Protein AF-A0A3M1RAG9-F1 (afdb_monomer)

Secondary structure (DSSP, 8-state):
--HHHHHHT--HHHHHHHHHHHHHHS--B-TTSHHHHHHHHHHHHHHHHTT-EEEEEEEEEEEEEE-EEEEEEEESS-EEEEEEEPBTPPPPPTT-EEEEEEE-TT--GGGGTT---TTSEEEEE--SSS-HHHHHHHHHHTT-SEEEEEPPSSTT--PPPP-B--SSSSSPPTTHHHHSS--S-EEEE-HHHHHHHHHHHHHS--EEEEE--EEEEEEEEEEEEEE---SS-S----------B----

Radius of gyration: 21.82 Å; Cα contacts (8 Å, |Δi|>4): 525; chains: 1; bounding box: 50×38×69 Å

Structure (mmCIF, N/CA/C/O backbone):
data_AF-A0A3M1RAG9-F1
#
_entry.id   AF-A0A3M1RAG9-F1
#
loop_
_atom_site.group_PDB
_atom_site.id
_atom_site.type_symbol
_atom_site.label_atom_id
_atom_site.label_alt_id
_atom_site.label_comp_id
_atom_site.label_asym_id
_atom_site.label_entity_id
_atom_site.label_seq_id
_atom_site.pdbx_PDB_ins_code
_atom_site.Cartn_x
_atom_site.Cartn_y
_atom_site.Cartn_z
_atom_site.occupancy
_atom_site.B_iso_or_equiv
_atom_site.auth_seq_id
_atom_site.auth_comp_id
_atom_site.auth_asym_id
_atom_site.auth_atom_id
_atom_site.pdbx_PDB_model_num
ATOM 1 N N . MET A 1 1 ? 14.336 -9.919 -38.316 1.00 71.94 1 MET A N 1
ATOM 2 C CA . MET A 1 1 ? 14.809 -10.877 -37.288 1.00 71.94 1 MET A CA 1
ATOM 3 C C . MET A 1 1 ? 13.689 -11.894 -37.095 1.00 71.94 1 MET A C 1
ATOM 5 O O . MET A 1 1 ? 12.549 -11.454 -37.110 1.00 71.94 1 MET A O 1
ATOM 9 N N . SER A 1 2 ? 13.953 -13.204 -37.032 1.00 91.19 2 SER A N 1
ATOM 10 C CA . SER A 1 2 ? 12.886 -14.193 -36.781 1.00 91.19 2 SER A CA 1
ATOM 11 C C . SER A 1 2 ? 12.538 -14.247 -35.292 1.00 91.19 2 SER A C 1
ATOM 13 O O . SER A 1 2 ? 13.389 -13.939 -34.457 1.00 91.19 2 SER A O 1
ATOM 15 N N . GLU A 1 3 ? 11.316 -14.666 -34.964 1.00 93.06 3 GLU A N 1
ATOM 16 C CA . GLU A 1 3 ? 10.869 -14.888 -33.581 1.00 93.06 3 GLU A CA 1
ATOM 17 C C . GLU A 1 3 ? 11.809 -15.839 -32.824 1.00 93.06 3 GLU A C 1
ATOM 19 O O . GLU A 1 3 ? 12.271 -15.516 -31.733 1.00 93.06 3 GLU A O 1
ATOM 24 N N . GLU A 1 4 ? 12.206 -16.948 -33.454 1.00 94.88 4 GLU A N 1
ATOM 25 C CA . GLU A 1 4 ? 13.161 -17.914 -32.892 1.00 94.88 4 GLU A CA 1
ATOM 26 C C . GLU A 1 4 ? 14.484 -17.263 -32.470 1.00 94.88 4 GLU A C 1
ATOM 28 O O . GLU A 1 4 ? 15.039 -17.593 -31.424 1.00 94.88 4 GLU A O 1
ATOM 33 N N . ARG A 1 5 ? 14.984 -16.297 -33.254 1.00 93.88 5 ARG A N 1
ATOM 34 C CA . ARG A 1 5 ? 16.218 -15.573 -32.918 1.00 93.88 5 ARG A CA 1
ATOM 35 C C . ARG A 1 5 ? 16.035 -14.626 -31.736 1.00 93.88 5 ARG A C 1
ATOM 37 O O . ARG A 1 5 ? 16.991 -14.436 -30.993 1.00 93.88 5 ARG A O 1
ATOM 44 N N . ILE A 1 6 ? 14.852 -14.034 -31.571 1.00 91.38 6 ILE A N 1
ATOM 45 C CA . ILE A 1 6 ? 14.534 -13.178 -30.419 1.00 91.38 6 ILE A CA 1
ATOM 46 C C . ILE A 1 6 ? 14.465 -14.035 -29.154 1.00 91.38 6 ILE A C 1
ATOM 48 O O . ILE A 1 6 ? 15.107 -13.709 -28.159 1.00 91.38 6 ILE A O 1
ATOM 52 N N . LEU A 1 7 ? 13.751 -15.162 -29.212 1.00 94.06 7 LEU A N 1
ATOM 53 C CA . LEU A 1 7 ? 13.629 -16.086 -28.083 1.00 94.06 7 LEU A CA 1
ATOM 54 C C . LEU A 1 7 ? 14.988 -16.670 -27.677 1.00 94.06 7 LEU A C 1
ATOM 56 O O . LEU A 1 7 ? 15.295 -16.727 -26.490 1.00 94.06 7 LEU A O 1
ATOM 60 N N . ALA A 1 8 ? 15.834 -17.025 -28.647 1.00 94.44 8 ALA A N 1
ATOM 61 C CA . ALA A 1 8 ? 17.186 -17.520 -28.387 1.00 94.44 8 ALA A CA 1
ATOM 62 C C . ALA A 1 8 ? 18.134 -16.462 -27.787 1.00 94.44 8 ALA A C 1
ATOM 64 O O . ALA A 1 8 ? 19.158 -16.826 -27.214 1.00 94.44 8 ALA A O 1
ATOM 65 N N . ALA A 1 9 ? 17.820 -15.168 -27.914 1.00 93.69 9 ALA A N 1
ATOM 66 C CA . ALA A 1 9 ? 18.617 -14.078 -27.350 1.00 93.69 9 ALA A CA 1
ATOM 67 C C . ALA A 1 9 ? 18.252 -13.742 -25.889 1.00 93.69 9 ALA A C 1
ATOM 69 O O . ALA A 1 9 ? 18.945 -12.944 -25.255 1.00 93.69 9 ALA A O 1
ATOM 70 N N . LEU A 1 10 ? 17.181 -14.328 -25.340 1.00 94.25 10 LEU A N 1
ATOM 71 C CA . LEU A 1 10 ? 16.810 -14.140 -23.939 1.00 94.25 10 LEU A CA 1
ATOM 72 C C . LEU A 1 10 ? 17.852 -14.786 -23.017 1.00 94.25 10 LEU A C 1
ATOM 74 O O . LEU A 1 10 ? 18.193 -15.957 -23.161 1.00 94.25 10 LEU A O 1
ATOM 78 N N . SER A 1 11 ? 18.326 -14.024 -22.030 1.00 96.00 11 SER A N 1
ATOM 79 C CA . SER A 1 11 ? 19.322 -14.482 -21.058 1.00 96.00 11 SER A CA 1
ATOM 80 C C . SER A 1 11 ? 18.749 -14.457 -19.645 1.00 96.00 11 SER A C 1
ATOM 82 O O . SER A 1 11 ? 18.446 -13.393 -19.100 1.00 96.00 11 SER A O 1
ATOM 84 N N . VAL A 1 12 ? 18.634 -15.640 -19.036 1.00 96.44 12 VAL A N 1
ATOM 85 C CA . VAL A 1 12 ? 18.224 -15.796 -17.630 1.00 96.44 12 VAL A CA 1
ATOM 86 C C . VAL A 1 12 ? 19.236 -15.138 -16.689 1.00 96.44 12 VAL A C 1
ATOM 88 O O . VAL A 1 12 ? 18.838 -14.546 -15.687 1.00 96.44 12 VAL A O 1
ATOM 91 N N . ASP A 1 13 ? 20.523 -15.170 -17.038 1.00 97.56 13 ASP A N 1
ATOM 92 C CA . ASP A 1 13 ? 21.584 -14.537 -16.251 1.00 97.56 13 ASP A CA 1
ATOM 93 C C . ASP A 1 13 ? 21.435 -13.011 -16.237 1.00 97.56 13 ASP A C 1
ATOM 95 O O . ASP A 1 13 ? 21.558 -12.392 -15.181 1.00 97.56 13 ASP A O 1
ATOM 99 N N . ASN A 1 14 ? 21.064 -12.400 -17.370 1.00 95.94 14 ASN A N 1
ATOM 100 C CA . ASN A 1 14 ? 20.782 -10.962 -17.422 1.00 95.94 14 ASN A CA 1
ATOM 101 C C . ASN A 1 14 ? 19.551 -10.604 -16.582 1.00 95.94 14 ASN A C 1
ATOM 103 O O . ASN A 1 14 ? 19.578 -9.624 -15.838 1.00 95.94 14 ASN A O 1
ATOM 107 N N . VAL A 1 15 ? 18.480 -11.405 -16.663 1.00 96.19 15 VAL A N 1
ATOM 108 C CA . VAL A 1 15 ? 17.281 -11.207 -15.831 1.00 96.19 15 VAL A CA 1
ATOM 109 C C . VAL A 1 15 ? 17.648 -11.269 -14.349 1.00 96.19 15 VAL A C 1
ATOM 111 O O . VAL A 1 15 ? 17.269 -10.374 -13.594 1.00 96.19 15 VAL A O 1
ATOM 114 N N . ARG A 1 16 ? 18.428 -12.276 -13.934 1.00 97.44 16 ARG A N 1
ATOM 115 C CA . ARG A 1 16 ? 18.903 -12.399 -12.552 1.00 97.44 16 ARG A CA 1
ATOM 116 C C . ARG A 1 16 ? 19.732 -11.187 -12.132 1.00 97.44 16 ARG A C 1
ATOM 118 O O . ARG A 1 16 ? 19.427 -10.603 -11.099 1.00 97.44 16 ARG A O 1
ATOM 125 N N . ALA A 1 17 ? 20.708 -10.776 -12.939 1.00 97.19 17 ALA A N 1
ATOM 126 C CA . ALA A 1 17 ? 21.570 -9.638 -12.626 1.00 97.19 17 ALA A CA 1
ATOM 127 C C . ALA A 1 17 ? 20.774 -8.331 -12.453 1.00 97.19 17 ALA A C 1
ATOM 129 O O . ALA A 1 17 ? 21.057 -7.545 -11.548 1.00 97.19 17 ALA A O 1
ATOM 130 N N . HIS A 1 18 ? 19.743 -8.103 -13.276 1.00 96.38 18 HIS A N 1
ATOM 131 C CA . HIS A 1 18 ? 18.838 -6.966 -13.098 1.00 96.38 18 HIS A CA 1
ATOM 132 C C . HIS A 1 18 ? 18.048 -7.061 -11.791 1.00 96.38 18 HIS A C 1
ATOM 134 O O . HIS A 1 18 ? 17.984 -6.081 -11.054 1.00 96.38 18 HIS A O 1
ATOM 140 N N . VAL A 1 19 ? 17.470 -8.224 -11.480 1.00 95.25 19 VAL A N 1
ATOM 141 C CA . VAL A 1 19 ? 16.713 -8.428 -10.235 1.00 95.25 19 VAL A CA 1
ATOM 142 C C . VAL A 1 19 ? 17.605 -8.222 -9.007 1.00 95.25 19 VAL A C 1
ATOM 144 O O . VAL A 1 19 ? 17.216 -7.498 -8.092 1.00 95.25 19 VAL A O 1
ATOM 147 N N . GLU A 1 20 ? 18.805 -8.799 -8.992 1.00 95.75 20 GLU A N 1
ATOM 148 C CA . GLU A 1 20 ? 19.776 -8.639 -7.903 1.00 95.75 20 GLU A CA 1
ATOM 149 C C . GLU A 1 20 ? 20.179 -7.173 -7.733 1.00 95.75 20 GLU 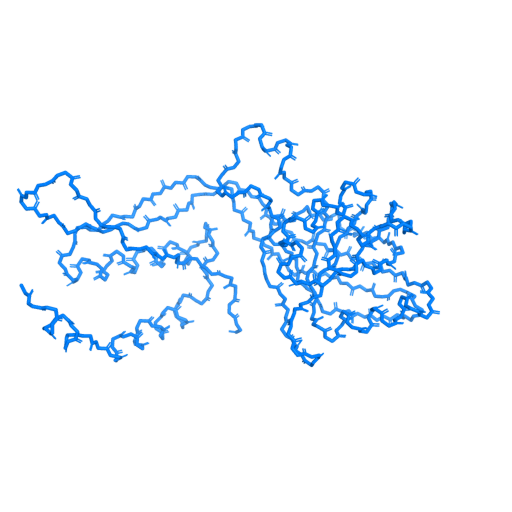A C 1
ATOM 151 O O . GLU A 1 20 ? 20.054 -6.638 -6.636 1.00 95.75 20 GLU A O 1
ATOM 156 N N . HIS A 1 21 ? 20.545 -6.482 -8.818 1.00 95.75 21 HIS A N 1
ATOM 157 C CA . HIS A 1 21 ? 20.872 -5.057 -8.755 1.00 95.75 21 HIS A CA 1
ATOM 158 C C . HIS A 1 21 ? 19.707 -4.222 -8.206 1.00 95.75 21 HIS A C 1
ATOM 160 O O . HIS A 1 21 ? 19.884 -3.438 -7.278 1.00 95.75 21 HIS A O 1
ATOM 166 N N . ILE A 1 22 ? 18.498 -4.401 -8.750 1.00 94.56 22 ILE A N 1
ATOM 167 C CA . ILE A 1 22 ? 17.317 -3.633 -8.337 1.00 94.56 22 ILE A CA 1
ATOM 168 C C . ILE A 1 22 ? 16.995 -3.886 -6.860 1.00 94.56 22 ILE A C 1
ATOM 170 O O . ILE A 1 22 ? 16.660 -2.949 -6.141 1.00 94.56 22 ILE A O 1
ATOM 174 N N . THR A 1 23 ? 17.089 -5.129 -6.392 1.00 92.06 23 THR A N 1
ATOM 175 C CA . THR A 1 23 ? 16.730 -5.485 -5.010 1.00 92.06 23 THR A CA 1
ATOM 176 C C . THR A 1 23 ? 17.802 -5.132 -3.984 1.00 92.06 23 THR A C 1
ATOM 178 O O . THR A 1 23 ? 17.441 -4.781 -2.867 1.00 92.06 23 THR A O 1
ATOM 181 N N . GLN A 1 24 ? 19.087 -5.173 -4.339 1.00 92.75 24 GLN A N 1
ATOM 182 C CA . GLN A 1 24 ? 20.187 -4.873 -3.414 1.00 92.75 24 GLN A CA 1
ATOM 183 C C . GLN A 1 24 ? 20.512 -3.377 -3.378 1.00 92.75 24 GLN A C 1
ATOM 185 O O . GLN A 1 24 ? 20.652 -2.795 -2.305 1.00 92.75 24 GLN A O 1
ATOM 190 N N . GLU A 1 25 ? 20.568 -2.728 -4.542 1.00 94.44 25 GLU A N 1
ATOM 191 C CA . GLU A 1 25 ? 20.998 -1.330 -4.654 1.00 94.44 25 GLU A CA 1
ATOM 192 C C . GLU A 1 25 ? 19.825 -0.342 -4.571 1.00 94.44 25 GLU A C 1
ATOM 194 O O . GLU A 1 25 ? 20.014 0.830 -4.220 1.00 94.44 25 GLU A O 1
ATOM 199 N N . ILE A 1 26 ? 18.605 -0.796 -4.903 1.00 94.38 26 ILE A N 1
ATOM 200 C CA . ILE A 1 26 ? 17.389 0.032 -4.988 1.00 94.38 26 ILE A CA 1
ATOM 201 C C . ILE A 1 26 ? 16.168 -0.652 -4.306 1.00 94.38 26 ILE A C 1
ATOM 203 O O . ILE A 1 26 ? 15.101 -0.800 -4.917 1.00 94.38 26 ILE A O 1
ATOM 207 N N . PRO A 1 27 ? 16.283 -1.068 -3.026 1.00 86.50 27 PRO A N 1
ATOM 208 C CA . PRO A 1 27 ? 15.368 -2.019 -2.369 1.00 86.50 27 PRO A CA 1
ATOM 209 C C . PRO A 1 27 ? 13.930 -1.513 -2.159 1.00 86.50 27 PRO A C 1
ATOM 211 O O . PRO A 1 27 ? 12.982 -2.296 -2.169 1.00 86.50 27 PRO A O 1
ATOM 214 N N . SER A 1 28 ? 13.748 -0.202 -1.988 1.00 90.56 28 SER A N 1
ATOM 215 C CA . SER A 1 28 ? 12.437 0.457 -1.937 1.00 90.56 28 SER A CA 1
ATOM 216 C C . SER A 1 28 ? 12.394 1.538 -2.994 1.00 90.56 28 SER A C 1
ATOM 218 O O . SER A 1 28 ? 13.341 2.315 -3.103 1.00 90.56 28 SER A O 1
ATOM 220 N N . ARG A 1 29 ? 11.305 1.591 -3.760 1.00 95.00 29 ARG A N 1
ATOM 221 C CA . ARG A 1 29 ? 11.126 2.503 -4.894 1.00 95.00 29 ARG A CA 1
ATOM 222 C C . ARG A 1 29 ? 9.784 3.206 -4.780 1.00 95.00 29 ARG A C 1
ATOM 224 O O . ARG A 1 29 ? 9.017 3.238 -5.737 1.00 95.00 29 ARG A O 1
ATOM 231 N N . LEU A 1 30 ? 9.475 3.740 -3.595 1.00 95.44 30 LEU A N 1
ATOM 232 C CA . LEU A 1 30 ? 8.264 4.537 -3.403 1.00 95.44 30 LEU A CA 1
ATOM 233 C C . LEU A 1 30 ? 8.261 5.702 -4.393 1.00 95.44 30 LEU A C 1
ATOM 235 O O . LEU A 1 30 ? 9.255 6.423 -4.503 1.00 95.44 30 LEU A O 1
ATOM 239 N N . ALA A 1 31 ? 7.156 5.887 -5.111 1.00 95.62 31 ALA A N 1
ATOM 240 C CA . ALA A 1 31 ? 7.032 6.965 -6.081 1.00 95.62 31 ALA A CA 1
ATOM 241 C C . ALA A 1 31 ? 7.331 8.327 -5.424 1.00 95.62 31 ALA A C 1
ATOM 243 O O . ALA A 1 31 ? 6.801 8.648 -4.360 1.00 95.62 31 ALA A O 1
ATOM 244 N N . GLY A 1 32 ? 8.203 9.115 -6.056 1.00 95.81 32 GLY A N 1
ATOM 245 C CA . GLY A 1 32 ? 8.653 10.412 -5.541 1.00 95.81 32 GLY A CA 1
ATOM 246 C C . GLY A 1 32 ? 9.797 10.347 -4.523 1.00 95.81 32 GLY A C 1
ATOM 247 O O . GLY A 1 32 ? 10.126 11.370 -3.930 1.00 95.81 32 GLY A O 1
ATOM 248 N N . SER A 1 33 ? 10.386 9.168 -4.296 1.00 96.31 33 SER A N 1
ATOM 249 C CA . SER A 1 33 ? 11.632 9.004 -3.533 1.00 96.31 33 SER A CA 1
ATOM 250 C C . SER A 1 33 ? 12.873 9.081 -4.427 1.00 96.31 33 SER A C 1
ATOM 252 O O . SER A 1 33 ? 12.809 8.798 -5.625 1.00 96.31 33 SER A O 1
ATOM 254 N N . ASP A 1 34 ? 14.032 9.343 -3.821 1.00 95.81 34 ASP A N 1
ATOM 255 C CA . ASP A 1 34 ? 15.325 9.326 -4.518 1.00 95.81 34 ASP A CA 1
ATOM 256 C C . ASP A 1 34 ? 15.615 7.967 -5.170 1.00 95.81 34 ASP A C 1
ATOM 258 O O . ASP A 1 34 ? 16.161 7.892 -6.270 1.00 95.81 34 ASP A O 1
ATOM 262 N N . ASN A 1 35 ? 15.194 6.867 -4.541 1.00 96.00 35 ASN A N 1
ATOM 263 C CA . ASN A 1 35 ? 15.349 5.535 -5.119 1.00 96.00 35 ASN A CA 1
ATOM 264 C C . ASN A 1 35 ? 14.446 5.296 -6.334 1.00 96.00 35 ASN A C 1
ATOM 266 O O . ASN A 1 35 ? 14.864 4.604 -7.261 1.00 96.00 35 ASN A O 1
ATOM 270 N N . ALA A 1 36 ? 13.238 5.867 -6.371 1.00 96.75 36 ALA A N 1
ATOM 271 C CA . ALA A 1 36 ? 12.418 5.820 -7.581 1.00 96.75 36 ALA A CA 1
ATOM 272 C C . ALA A 1 36 ? 13.104 6.570 -8.736 1.00 96.75 36 ALA A C 1
ATOM 274 O O . ALA A 1 36 ? 13.152 6.054 -9.853 1.00 96.75 36 ALA A O 1
ATOM 275 N N . ALA A 1 37 ? 13.737 7.716 -8.459 1.00 97.31 37 ALA A N 1
ATOM 276 C CA . ALA A 1 37 ? 14.540 8.429 -9.453 1.00 97.31 37 ALA A CA 1
ATOM 277 C C . ALA A 1 37 ? 15.751 7.599 -9.924 1.00 97.31 37 ALA A C 1
ATOM 279 O O . ALA A 1 37 ? 16.003 7.503 -11.127 1.00 97.31 37 ALA A O 1
ATOM 280 N N . ARG A 1 38 ? 16.467 6.940 -8.999 1.00 97.50 38 ARG A N 1
ATOM 281 C CA . ARG A 1 38 ? 17.574 6.018 -9.323 1.00 97.50 38 ARG A CA 1
ATOM 282 C C . ARG A 1 38 ? 17.112 4.862 -10.212 1.00 97.50 38 ARG A C 1
ATOM 284 O O . ARG A 1 38 ? 17.792 4.547 -11.184 1.00 97.50 38 ARG A O 1
ATOM 291 N N . MET A 1 39 ? 15.947 4.271 -9.935 1.00 97.81 39 MET A N 1
ATOM 292 C CA . MET A 1 39 ? 15.382 3.191 -10.755 1.00 97.81 39 MET A CA 1
ATOM 293 C C . MET A 1 39 ? 15.038 3.651 -12.176 1.00 97.81 39 MET A C 1
ATOM 295 O O . MET A 1 39 ? 15.317 2.944 -13.152 1.00 97.81 39 MET A O 1
ATOM 299 N N . ALA A 1 40 ? 14.450 4.841 -12.303 1.00 98.12 40 ALA A N 1
ATOM 300 C CA . ALA A 1 40 ? 14.114 5.409 -13.601 1.00 98.12 40 ALA A CA 1
ATOM 301 C C . ALA A 1 40 ? 15.373 5.645 -14.452 1.00 98.12 40 ALA A C 1
ATOM 303 O O . ALA A 1 40 ? 15.393 5.302 -15.640 1.00 98.12 40 ALA A O 1
ATOM 304 N N . GLN A 1 41 ? 16.445 6.155 -13.832 1.00 98.12 41 GLN A N 1
ATOM 305 C CA . GLN A 1 41 ? 17.739 6.343 -14.492 1.00 98.12 41 GLN A CA 1
ATOM 306 C C . GLN A 1 41 ? 18.404 5.020 -14.865 1.00 98.12 41 GLN A C 1
ATOM 308 O O . GLN A 1 41 ? 18.844 4.875 -16.003 1.00 98.12 41 GLN A O 1
ATOM 313 N N . TYR A 1 42 ? 18.404 4.038 -13.961 1.00 98.06 42 TYR A N 1
ATOM 314 C CA . TYR A 1 42 ? 18.909 2.696 -14.250 1.00 98.06 42 TYR A CA 1
ATOM 315 C C . TYR A 1 42 ? 18.220 2.092 -15.479 1.00 98.06 42 TYR A C 1
ATOM 317 O O . TYR A 1 42 ? 18.876 1.616 -16.403 1.00 98.06 42 TYR A O 1
ATOM 325 N N . SER A 1 43 ? 16.891 2.184 -15.540 1.00 97.75 43 SER A N 1
ATOM 326 C CA . SER A 1 43 ? 16.115 1.680 -16.678 1.00 97.75 43 SER A CA 1
ATOM 327 C C . SER A 1 43 ? 16.465 2.406 -17.976 1.00 97.75 43 SER A C 1
ATOM 329 O O . SER A 1 43 ? 16.670 1.766 -19.004 1.00 97.75 43 SER A O 1
ATOM 331 N N . ALA A 1 44 ? 16.587 3.737 -17.935 1.00 98.38 44 ALA A N 1
ATOM 332 C CA . ALA A 1 44 ? 16.963 4.529 -19.102 1.00 98.38 44 ALA A CA 1
ATOM 333 C C . ALA A 1 44 ? 18.372 4.179 -19.602 1.00 98.38 44 ALA A C 1
ATOM 335 O O . ALA A 1 44 ? 18.597 4.086 -20.806 1.00 98.38 44 ALA A O 1
ATOM 336 N N . GLU A 1 45 ? 19.318 3.945 -18.691 1.00 98.31 45 GLU A N 1
ATOM 337 C CA . GLU A 1 45 ? 20.665 3.491 -19.029 1.00 98.31 45 GLU A CA 1
ATOM 338 C C . GLU A 1 45 ? 20.640 2.121 -19.723 1.00 98.31 45 GLU A C 1
ATOM 340 O O . GLU A 1 45 ? 21.274 1.955 -20.766 1.00 98.31 45 GLU A O 1
ATOM 345 N N . LYS A 1 46 ? 19.864 1.159 -19.203 1.00 97.50 46 LYS A N 1
ATOM 346 C CA . LYS A 1 46 ? 19.728 -0.174 -19.815 1.00 97.50 46 LYS A CA 1
ATOM 347 C C . LYS A 1 46 ? 19.060 -0.136 -21.182 1.00 97.50 46 LYS A C 1
ATOM 349 O O . LYS A 1 46 ? 19.524 -0.820 -22.091 1.00 97.50 46 LYS A O 1
ATOM 354 N N . PHE A 1 47 ? 18.055 0.714 -21.373 1.00 97.50 47 PHE A N 1
ATOM 355 C CA . PHE A 1 47 ? 17.465 0.923 -22.693 1.00 97.50 47 PHE A CA 1
ATOM 356 C C . PHE A 1 47 ? 18.461 1.523 -23.695 1.00 97.50 47 PHE A C 1
ATOM 358 O O . PHE A 1 47 ? 18.566 1.023 -24.813 1.00 97.50 47 PHE A O 1
ATOM 365 N N . ARG A 1 48 ? 19.261 2.520 -23.293 1.00 97.94 48 ARG A N 1
ATOM 366 C CA . ARG A 1 48 ? 20.305 3.094 -24.164 1.00 97.94 48 ARG A CA 1
ATOM 367 C C . ARG A 1 48 ? 21.398 2.083 -24.506 1.00 97.94 48 ARG A C 1
ATOM 369 O O . ARG A 1 48 ? 21.830 2.026 -25.651 1.00 97.94 48 ARG A O 1
ATOM 376 N N . GLN A 1 49 ? 21.815 1.252 -23.547 1.00 96.62 49 GLN A N 1
ATOM 377 C CA . GLN A 1 49 ? 22.768 0.155 -23.786 1.00 96.62 49 GLN A CA 1
ATOM 378 C C . GLN A 1 49 ? 22.232 -0.872 -24.794 1.00 96.62 49 GLN A C 1
ATOM 380 O O . GLN A 1 49 ? 23.011 -1.459 -25.539 1.00 96.62 49 GLN A O 1
ATOM 385 N N . ALA A 1 50 ? 20.911 -1.054 -24.850 1.00 94.38 50 ALA A N 1
ATOM 386 C CA . ALA A 1 50 ? 20.238 -1.892 -25.839 1.00 94.38 50 ALA A CA 1
ATOM 387 C C . ALA A 1 50 ? 19.999 -1.192 -27.196 1.00 94.38 50 ALA A C 1
ATOM 389 O O . ALA A 1 50 ? 19.430 -1.804 -28.097 1.00 94.38 50 ALA A O 1
ATOM 390 N N . GLY A 1 51 ? 20.429 0.065 -27.361 1.00 95.56 51 GLY A N 1
ATOM 391 C CA . GLY A 1 51 ? 20.296 0.826 -28.606 1.00 95.56 51 GLY A CA 1
ATOM 392 C C . GLY A 1 51 ? 18.955 1.543 -28.793 1.00 95.56 51 GLY A C 1
ATOM 393 O O . GLY A 1 51 ? 18.639 1.918 -29.918 1.00 95.56 51 GLY A O 1
ATOM 394 N N . LEU A 1 52 ? 18.169 1.726 -27.727 1.00 96.62 52 LEU A N 1
ATOM 395 C CA . LEU A 1 52 ? 16.896 2.454 -27.769 1.00 96.62 52 LEU A CA 1
ATOM 396 C C . LEU A 1 52 ? 17.061 3.931 -27.393 1.00 96.62 52 LEU A C 1
ATOM 398 O O . LEU A 1 52 ? 17.911 4.292 -26.571 1.00 96.62 52 LEU A O 1
ATOM 402 N N . GLU A 1 53 ? 16.178 4.777 -27.920 1.00 95.88 53 GLU A N 1
ATOM 403 C CA . GLU A 1 53 ? 16.072 6.177 -27.507 1.00 95.88 53 GLU A CA 1
ATOM 404 C C . GLU A 1 53 ? 15.267 6.273 -26.209 1.00 95.88 53 GLU A C 1
ATOM 406 O O . GLU A 1 53 ? 14.048 6.123 -26.213 1.00 95.88 53 GLU A O 1
ATOM 411 N N . ALA A 1 54 ? 15.948 6.484 -25.076 1.00 98.00 54 ALA A N 1
ATOM 412 C CA . ALA A 1 54 ? 15.320 6.479 -23.754 1.00 98.00 54 ALA A CA 1
ATOM 413 C C . ALA A 1 54 ? 15.272 7.859 -23.087 1.00 98.00 54 ALA A C 1
ATOM 415 O O . ALA A 1 54 ? 16.295 8.549 -22.966 1.00 98.00 54 ALA A O 1
ATOM 416 N N . THR A 1 55 ? 14.104 8.189 -22.533 1.00 98.12 55 THR A N 1
ATOM 417 C CA . THR A 1 55 ? 13.804 9.459 -21.862 1.00 98.12 55 THR A CA 1
ATOM 418 C C . THR A 1 55 ? 13.246 9.207 -20.465 1.00 98.12 55 THR A C 1
ATOM 420 O O . THR A 1 55 ? 1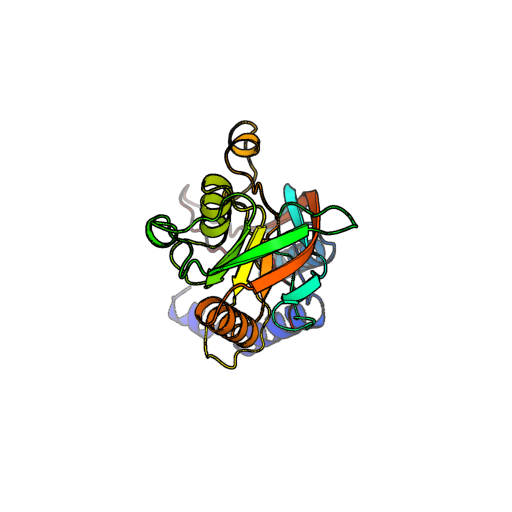2.406 8.332 -20.265 1.00 98.12 55 THR A O 1
ATOM 423 N N . VAL A 1 56 ? 13.709 9.989 -19.485 1.00 98.44 56 VAL A N 1
ATOM 424 C CA . VAL A 1 56 ? 13.124 10.028 -18.138 1.00 98.44 56 VAL A CA 1
ATOM 425 C C . VAL A 1 56 ? 12.280 11.289 -18.028 1.00 98.44 56 VAL A C 1
ATOM 427 O O . VAL A 1 56 ? 12.807 12.399 -17.969 1.00 98.44 56 VAL A O 1
ATOM 430 N N . HIS A 1 57 ? 10.967 11.113 -17.992 1.00 98.12 57 HIS A N 1
ATOM 431 C CA . HIS A 1 57 ? 10.000 12.187 -17.800 1.00 98.12 57 HIS A CA 1
ATOM 432 C C . HIS A 1 57 ? 9.851 12.484 -16.317 1.00 98.12 57 HIS A C 1
ATOM 434 O O . HIS A 1 57 ? 9.799 11.561 -15.507 1.00 98.12 57 HIS A O 1
ATOM 440 N N . THR A 1 58 ? 9.743 13.763 -15.963 1.00 98.06 58 THR A N 1
ATOM 441 C CA . THR A 1 58 ? 9.413 14.185 -14.597 1.00 98.06 58 THR A CA 1
ATOM 442 C C . THR A 1 58 ? 8.031 14.814 -14.587 1.00 98.06 58 THR A C 1
ATOM 444 O O . THR A 1 58 ? 7.791 15.791 -15.292 1.00 98.06 58 THR A O 1
ATOM 447 N N . LEU A 1 59 ? 7.124 14.254 -13.789 1.00 96.44 59 LEU A N 1
ATOM 448 C CA . LEU A 1 59 ? 5.724 14.670 -13.723 1.00 96.44 59 LEU A CA 1
ATOM 449 C C . LEU A 1 59 ? 5.311 14.868 -12.259 1.00 96.44 59 LEU A C 1
ATOM 451 O O . LEU A 1 59 ? 5.755 14.103 -11.404 1.00 96.44 59 LEU A O 1
ATOM 455 N N . PRO A 1 60 ? 4.466 15.856 -11.923 1.00 96.88 60 PRO A N 1
ATOM 456 C CA . PRO A 1 60 ? 3.920 15.963 -10.577 1.00 96.88 60 PRO A CA 1
ATOM 457 C C . PRO A 1 60 ? 2.916 14.833 -10.328 1.00 96.88 60 PRO A C 1
ATOM 459 O O . PRO A 1 60 ? 2.016 14.605 -11.140 1.00 96.88 60 PRO A O 1
ATOM 462 N N . ALA A 1 61 ? 3.022 14.155 -9.187 1.00 96.69 61 ALA A N 1
ATOM 463 C CA . ALA A 1 61 ? 2.016 13.195 -8.757 1.00 96.69 61 ALA A CA 1
ATOM 464 C C . ALA A 1 61 ? 1.704 13.290 -7.266 1.00 96.69 61 ALA A C 1
ATOM 466 O O . ALA A 1 61 ? 2.574 13.597 -6.450 1.00 96.69 61 ALA A O 1
ATOM 467 N N . LEU A 1 62 ? 0.449 13.008 -6.918 1.00 96.19 62 LEU A N 1
ATOM 468 C CA . LEU A 1 62 ? 0.046 12.819 -5.532 1.00 96.19 62 LEU A CA 1
ATOM 469 C C . LEU A 1 62 ? 0.540 11.447 -5.065 1.00 96.19 62 LEU A C 1
ATOM 471 O O . LEU A 1 62 ? 0.031 10.417 -5.510 1.00 96.19 62 LEU A O 1
ATOM 475 N N . VAL A 1 63 ? 1.523 11.454 -4.172 1.00 96.50 63 VAL A N 1
ATOM 476 C CA . VAL A 1 63 ? 2.190 10.258 -3.649 1.00 96.50 63 VAL A CA 1
ATOM 477 C C . VAL A 1 63 ? 2.030 10.154 -2.133 1.00 96.50 63 VAL A C 1
ATOM 479 O O . VAL A 1 63 ? 1.554 11.082 -1.470 1.00 96.50 63 VAL A O 1
ATOM 482 N N . SER A 1 64 ? 2.434 9.010 -1.579 1.00 96.38 64 SER A N 1
ATOM 483 C CA . SER A 1 64 ? 2.309 8.708 -0.158 1.00 96.38 64 SER A CA 1
ATOM 484 C C . SER A 1 64 ? 3.553 8.028 0.401 1.00 96.38 64 SER A C 1
ATOM 486 O O . SER A 1 64 ? 4.070 7.080 -0.188 1.00 96.38 64 SER A O 1
ATOM 488 N N . PHE A 1 65 ? 3.966 8.483 1.580 1.00 96.19 65 PHE A N 1
ATOM 489 C CA . PHE A 1 65 ? 5.049 7.936 2.387 1.00 96.19 65 PHE A CA 1
ATOM 490 C C . PHE A 1 65 ? 4.459 7.475 3.726 1.00 96.19 65 PHE A C 1
ATOM 492 O O . PHE A 1 65 ? 4.431 8.243 4.693 1.00 96.19 65 PHE A O 1
ATOM 499 N N . PRO A 1 66 ? 3.899 6.252 3.793 1.00 95.31 66 PRO A N 1
ATOM 500 C CA . PRO A 1 66 ? 3.391 5.718 5.047 1.00 95.31 66 PRO A CA 1
ATOM 501 C C . PRO A 1 66 ? 4.545 5.360 5.984 1.00 95.31 66 PRO A C 1
ATOM 503 O O . PRO A 1 66 ? 5.481 4.657 5.602 1.00 95.31 66 PRO A O 1
ATOM 506 N N . GLY A 1 67 ? 4.446 5.830 7.223 1.00 91.69 67 GLY A N 1
ATOM 507 C CA . GLY A 1 67 ? 5.293 5.413 8.331 1.00 91.69 67 GLY A CA 1
ATOM 508 C C . GLY A 1 67 ? 4.685 4.244 9.118 1.00 91.69 67 GLY A C 1
ATOM 509 O O . GLY A 1 67 ? 3.569 3.788 8.825 1.00 91.69 67 GLY A O 1
ATOM 510 N N . PRO A 1 68 ? 5.391 3.762 10.155 1.00 92.81 68 PRO A N 1
ATOM 511 C CA . PRO A 1 68 ? 4.884 2.719 11.041 1.00 92.81 68 PRO A CA 1
ATOM 512 C C . PRO A 1 68 ? 3.541 3.114 11.661 1.00 92.81 68 PRO A C 1
ATOM 514 O O . PRO A 1 68 ? 3.339 4.274 12.033 1.00 92.81 68 PRO A O 1
ATOM 517 N N . ALA A 1 69 ? 2.633 2.147 11.777 1.00 97.38 69 ALA A N 1
ATOM 518 C CA . ALA A 1 69 ? 1.416 2.311 12.562 1.00 97.38 69 ALA A CA 1
ATOM 519 C C . ALA A 1 69 ? 1.606 1.705 13.950 1.00 97.38 69 ALA A C 1
ATOM 521 O O . ALA A 1 69 ? 2.419 0.804 14.153 1.00 97.38 69 ALA A O 1
ATOM 522 N N . GLU A 1 70 ? 0.788 2.150 14.893 1.00 98.38 70 GLU A N 1
ATOM 523 C CA . GLU A 1 70 ? 0.645 1.477 16.176 1.00 98.38 70 GLU A CA 1
ATOM 524 C C . GLU A 1 70 ? -0.785 1.001 16.345 1.00 98.38 70 GLU A C 1
ATOM 526 O O . GLU A 1 70 ? -1.733 1.720 16.030 1.00 98.38 70 GLU A O 1
ATOM 531 N N . LEU A 1 71 ? -0.928 -0.209 16.875 1.00 98.81 71 LEU A N 1
ATOM 532 C CA . LEU A 1 71 ? -2.206 -0.786 17.246 1.00 98.81 71 LEU A CA 1
ATOM 533 C C . LEU A 1 71 ? -2.080 -1.418 18.629 1.00 98.81 71 LEU A C 1
ATOM 535 O O . LEU A 1 71 ? -1.170 -2.206 18.893 1.00 98.81 71 LEU A O 1
ATOM 539 N N . ARG A 1 72 ? -3.019 -1.082 19.510 1.00 98.81 72 ARG A N 1
ATOM 540 C CA . ARG A 1 72 ? -3.155 -1.677 20.838 1.00 98.81 72 ARG A CA 1
ATOM 541 C C . ARG A 1 72 ? -4.567 -2.206 21.012 1.00 98.81 72 ARG A C 1
ATOM 543 O O . ARG A 1 72 ? -5.539 -1.487 20.794 1.00 98.81 72 ARG A O 1
ATOM 550 N N . LEU A 1 73 ? -4.672 -3.459 21.424 1.00 98.88 73 LEU A N 1
ATOM 551 C CA . LEU A 1 73 ? -5.875 -4.009 22.025 1.00 98.88 73 LEU A CA 1
ATOM 552 C C . LEU A 1 73 ? -5.967 -3.467 23.455 1.00 98.88 73 LEU A C 1
ATOM 554 O O . LEU A 1 73 ? -4.992 -3.553 24.195 1.00 98.88 73 LEU A O 1
ATOM 558 N N . LEU A 1 74 ? -7.104 -2.868 23.803 1.00 98.75 74 LEU A N 1
ATOM 559 C CA . LEU A 1 74 ? -7.378 -2.296 25.127 1.00 98.75 74 LEU A CA 1
ATOM 560 C C . LEU A 1 74 ? -8.312 -3.182 25.961 1.00 98.75 74 LEU A C 1
ATOM 562 O O . LEU A 1 74 ? -8.289 -3.135 27.185 1.00 98.75 74 LEU A O 1
ATOM 566 N N . ALA A 1 75 ? -9.189 -3.934 25.295 1.00 98.38 75 ALA A N 1
ATOM 567 C CA . ALA A 1 75 ? -10.103 -4.885 25.915 1.00 98.38 75 ALA A CA 1
ATOM 568 C C . ALA A 1 75 ? -10.417 -6.011 24.915 1.00 98.38 75 ALA A C 1
ATOM 570 O O . ALA A 1 75 ? -10.558 -5.715 23.722 1.00 98.38 75 ALA A O 1
ATOM 571 N N . PRO A 1 76 ? -10.567 -7.273 25.363 1.00 98.12 76 PRO A N 1
ATOM 572 C CA . PRO A 1 76 ? -10.676 -7.713 26.763 1.00 98.12 76 PRO A CA 1
ATOM 573 C C . PRO A 1 76 ? -9.341 -7.861 27.514 1.00 98.12 76 PRO A C 1
ATOM 575 O O . PRO A 1 76 ? -9.347 -8.085 28.718 1.00 98.12 76 PRO A O 1
ATOM 578 N N . GLU A 1 77 ? -8.213 -7.724 26.825 1.00 97.62 77 GLU A N 1
ATOM 579 C CA . GLU A 1 77 ? -6.869 -7.733 27.408 1.00 97.62 77 GLU A CA 1
ATOM 580 C C . GLU A 1 77 ? -6.021 -6.628 26.772 1.00 97.62 77 GLU A C 1
ATOM 582 O O . GLU A 1 77 ? -6.356 -6.131 25.695 1.00 97.62 77 GLU A O 1
ATOM 587 N N . GLU A 1 78 ? -4.915 -6.261 27.413 1.00 98.25 78 GLU A N 1
ATOM 588 C CA . GLU A 1 78 ? -3.969 -5.311 26.838 1.00 98.25 78 GLU A CA 1
ATOM 589 C C . GLU A 1 78 ? -2.922 -6.045 25.994 1.00 98.25 78 GLU A C 1
ATOM 591 O O . GLU A 1 78 ? -2.219 -6.931 26.483 1.00 98.25 78 GLU A O 1
ATOM 596 N N . ARG A 1 79 ? -2.815 -5.690 24.710 1.00 98.44 79 ARG A N 1
ATOM 597 C CA . ARG A 1 79 ? -1.830 -6.293 23.799 1.00 98.44 79 ARG A CA 1
ATOM 598 C C . ARG A 1 79 ? -1.411 -5.322 22.703 1.00 98.44 79 ARG A C 1
ATOM 600 O O . ARG A 1 79 ? -2.258 -4.762 22.010 1.00 98.44 79 ARG A O 1
ATOM 6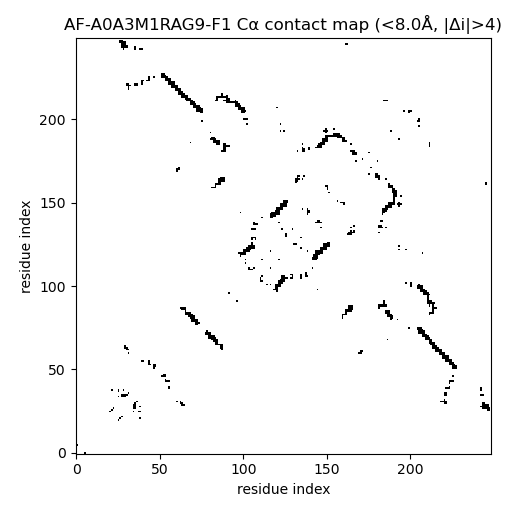07 N N . ALA A 1 80 ? -0.108 -5.178 22.480 1.00 98.50 80 ALA A N 1
ATOM 608 C CA . ALA A 1 80 ? 0.416 -4.498 21.298 1.00 98.50 80 ALA A CA 1
ATOM 609 C C . ALA A 1 80 ? 0.356 -5.422 20.071 1.00 98.50 80 ALA A C 1
ATOM 611 O O . ALA A 1 80 ? 0.703 -6.601 20.155 1.00 98.50 80 ALA A O 1
ATOM 612 N N . ILE A 1 81 ? -0.076 -4.890 18.929 1.00 98.44 81 ILE A N 1
ATOM 613 C CA . ILE A 1 81 ? -0.200 -5.630 17.670 1.00 98.44 81 ILE A CA 1
ATOM 614 C C . ILE A 1 81 ? 0.620 -4.907 16.603 1.00 98.44 81 ILE A C 1
ATOM 616 O O . ILE A 1 81 ? 0.462 -3.704 16.399 1.00 98.44 81 ILE A O 1
ATOM 620 N N . ALA A 1 82 ? 1.488 -5.648 15.911 1.00 96.81 82 ALA A N 1
ATOM 621 C CA . ALA A 1 82 ? 2.258 -5.111 14.796 1.00 96.81 82 ALA A CA 1
ATOM 622 C C . ALA A 1 82 ? 1.321 -4.647 13.669 1.00 96.81 82 ALA A C 1
ATOM 624 O O . ALA A 1 82 ? 0.417 -5.383 13.261 1.00 96.81 82 ALA A O 1
ATOM 625 N N . ALA A 1 83 ? 1.552 -3.435 13.168 1.00 97.31 83 ALA A N 1
ATOM 626 C CA . ALA A 1 83 ? 0.728 -2.808 12.148 1.00 97.31 83 ALA A CA 1
ATOM 627 C C . ALA A 1 83 ? 1.561 -1.882 11.253 1.00 97.31 83 ALA A C 1
ATOM 629 O O . ALA A 1 83 ? 2.555 -1.312 11.695 1.00 97.31 83 ALA A O 1
ATOM 630 N N . ASN A 1 84 ? 1.108 -1.677 10.016 1.00 96.50 84 ASN A N 1
ATOM 631 C CA . ASN A 1 84 ? 1.650 -0.662 9.111 1.00 96.50 84 ASN A CA 1
ATOM 632 C C . ASN A 1 84 ? 0.561 0.309 8.667 1.00 96.50 84 ASN A C 1
ATOM 634 O O . ASN A 1 84 ? -0.584 -0.090 8.447 1.00 96.50 84 ASN A O 1
ATOM 638 N N . THR A 1 85 ? 0.918 1.581 8.497 1.00 97.69 85 THR A N 1
ATOM 639 C CA . THR A 1 85 ? -0.000 2.551 7.897 1.00 97.69 85 THR A CA 1
ATOM 640 C C . THR A 1 85 ? -0.166 2.225 6.418 1.00 97.69 85 THR A C 1
ATOM 642 O O . THR A 1 85 ? 0.807 1.917 5.728 1.00 97.69 85 THR A O 1
ATOM 645 N N . LEU A 1 86 ? -1.395 2.282 5.912 1.00 97.25 86 LEU A N 1
ATOM 646 C CA . LEU A 1 86 ? -1.640 2.094 4.487 1.00 97.25 86 LEU A CA 1
ATOM 647 C C . LEU A 1 86 ? -1.447 3.422 3.740 1.00 97.25 86 LEU A C 1
ATOM 649 O O . LEU A 1 86 ? -1.821 4.490 4.223 1.00 97.25 86 LEU A O 1
ATOM 653 N N . GLY A 1 87 ? -0.848 3.366 2.551 1.00 96.56 87 GLY A N 1
ATOM 654 C CA . GLY A 1 87 ? -0.547 4.556 1.757 1.00 96.56 87 GLY A CA 1
ATOM 655 C C . GLY A 1 87 ? -1.812 5.320 1.367 1.00 96.56 87 GLY A C 1
ATOM 656 O O . GLY A 1 87 ? -2.850 4.724 1.080 1.00 96.56 87 GLY A O 1
ATOM 657 N N . HIS A 1 88 ? -1.719 6.644 1.334 1.00 96.69 88 HIS A N 1
ATOM 658 C CA . HIS A 1 88 ? -2.814 7.591 1.113 1.00 96.69 88 HIS A CA 1
ATOM 659 C C . HIS A 1 88 ? -3.907 7.582 2.187 1.00 96.69 88 HIS A C 1
ATOM 661 O O . HIS A 1 88 ? -4.922 8.249 2.014 1.00 96.69 88 HIS A O 1
ATOM 667 N N . SER A 1 89 ? -3.711 6.869 3.299 1.00 96.88 89 SER A N 1
ATOM 668 C CA . SER A 1 89 ? -4.590 6.963 4.465 1.00 96.88 89 SER A CA 1
ATOM 669 C C . SER A 1 89 ? -4.688 8.404 4.975 1.00 96.88 89 SER A C 1
ATOM 671 O O . SER A 1 89 ? -3.768 9.204 4.793 1.00 96.88 89 SER A O 1
ATOM 673 N N . VAL A 1 90 ? -5.772 8.718 5.685 1.00 97.25 90 VAL A N 1
ATOM 674 C CA . VAL A 1 90 ? -5.813 9.904 6.549 1.00 97.25 90 VAL A CA 1
ATOM 675 C C . VAL A 1 90 ? -4.895 9.656 7.756 1.00 97.25 90 VAL A C 1
ATOM 677 O O . VAL A 1 90 ? -4.950 8.559 8.326 1.00 97.25 90 VAL A O 1
ATOM 680 N N . PRO A 1 91 ? -4.020 10.604 8.138 1.00 97.62 91 PRO A N 1
ATOM 681 C CA . PRO A 1 91 ? -3.228 10.474 9.354 1.00 97.62 91 PRO A CA 1
ATOM 682 C C . PRO A 1 91 ? -4.114 10.660 10.591 1.00 97.62 91 PRO A C 1
ATOM 684 O O . PRO A 1 91 ? -5.084 11.417 10.572 1.00 97.62 91 PRO A O 1
ATOM 687 N N . THR A 1 92 ? -3.774 9.996 11.690 1.00 98.25 92 THR A N 1
ATOM 688 C CA . THR A 1 92 ? -4.359 10.330 12.996 1.00 98.25 92 THR A CA 1
ATOM 689 C C . THR A 1 92 ? -3.646 11.531 13.614 1.00 98.25 92 THR A C 1
ATOM 691 O O . THR A 1 92 ? -2.494 11.812 13.286 1.00 98.25 92 THR A O 1
ATOM 694 N N . LEU A 1 93 ? -4.291 12.185 14.581 1.00 97.12 93 LEU A N 1
ATOM 695 C CA . LEU A 1 93 ? -3.606 13.100 15.496 1.00 97.12 93 LEU A CA 1
ATOM 696 C C . LEU A 1 93 ? -2.604 12.339 16.400 1.00 97.12 93 LEU A C 1
ATOM 698 O O . LEU A 1 93 ? -2.691 11.107 16.499 1.00 97.12 93 LEU A O 1
ATOM 702 N N . PRO A 1 94 ? -1.641 13.027 17.052 1.00 95.38 94 PRO A N 1
ATOM 703 C CA . PRO A 1 94 ? -0.608 12.383 17.871 1.00 95.38 94 PRO A CA 1
ATOM 704 C C . PRO A 1 94 ? -1.140 11.464 18.979 1.00 95.38 94 PRO A C 1
ATOM 706 O O . PRO A 1 94 ? -0.516 10.441 19.272 1.00 95.38 94 PRO A O 1
ATOM 709 N N . GLU A 1 95 ? -2.289 11.799 19.566 1.00 97.19 95 GLU A N 1
ATOM 710 C CA . GLU A 1 95 ? -2.992 11.028 20.594 1.00 97.19 95 GLU A CA 1
ATOM 711 C C . GLU A 1 95 ? -3.643 9.737 20.070 1.00 97.19 95 GLU A C 1
ATOM 713 O O . GLU A 1 95 ? -4.066 8.902 20.869 1.00 97.19 95 GLU A O 1
ATOM 718 N N . GLY A 1 96 ? -3.697 9.544 18.749 1.00 98.06 96 GLY A N 1
ATOM 719 C CA . GLY A 1 96 ? -4.355 8.415 18.098 1.00 98.06 96 GLY A CA 1
ATOM 720 C C . GLY A 1 96 ? -5.876 8.430 18.262 1.00 98.06 96 GLY A C 1
ATOM 721 O O . GLY A 1 96 ? -6.480 9.414 18.680 1.00 98.06 96 GLY A O 1
ATOM 722 N N . ILE A 1 97 ? -6.519 7.320 17.915 1.00 98.31 97 ILE A N 1
ATOM 723 C CA . ILE A 1 97 ? -7.972 7.153 18.032 1.00 98.31 97 ILE A CA 1
ATOM 724 C C . ILE A 1 97 ? -8.297 5.835 18.719 1.00 98.31 97 ILE A C 1
ATOM 726 O O . ILE A 1 97 ? -7.612 4.837 18.515 1.00 98.31 97 ILE A O 1
ATOM 730 N N . SER A 1 98 ? -9.357 5.825 19.528 1.00 98.62 98 SER A N 1
ATOM 731 C CA . SER A 1 98 ? -9.868 4.613 20.175 1.00 98.62 98 SER A CA 1
ATOM 732 C C . SER A 1 98 ? -11.308 4.347 19.782 1.00 98.62 98 SER A C 1
ATOM 734 O O . SER A 1 98 ? -12.102 5.279 19.685 1.00 98.62 98 SER A O 1
ATOM 736 N N . GLY A 1 99 ? -11.678 3.076 19.669 1.00 98.56 99 GLY A N 1
ATOM 737 C CA . GLY A 1 99 ? -13.058 2.690 19.406 1.00 98.56 99 GLY A CA 1
ATOM 738 C C . GLY A 1 99 ? -13.328 1.223 19.697 1.00 98.56 99 GLY A C 1
ATOM 739 O O . GLY A 1 99 ? -12.409 0.420 19.872 1.00 98.56 99 GLY A O 1
ATOM 740 N N . GLU A 1 100 ? -14.612 0.884 19.767 1.00 98.88 100 GLU A N 1
ATOM 741 C CA . GLU A 1 100 ? -15.047 -0.511 19.695 1.00 98.88 100 GLU A CA 1
ATOM 742 C C . GLU A 1 100 ? -14.674 -1.076 18.316 1.00 98.88 100 GLU A C 1
ATOM 744 O O . GLU A 1 100 ? -14.789 -0.370 17.312 1.00 98.88 100 GLU A O 1
ATOM 749 N N . LEU A 1 101 ? -14.191 -2.318 18.275 1.00 98.88 101 LEU A N 1
ATOM 750 C CA . LEU A 1 101 ? -13.794 -3.002 17.050 1.00 98.88 101 LEU A CA 1
ATOM 751 C C . LEU A 1 101 ? -14.935 -3.885 16.541 1.00 98.88 101 LEU A C 1
ATOM 753 O O . LEU A 1 101 ? -15.393 -4.781 17.250 1.00 98.88 101 LEU A O 1
ATOM 757 N N . VAL A 1 102 ? -15.341 -3.678 15.290 1.00 98.81 102 VAL A N 1
ATOM 758 C CA . VAL A 1 102 ? -16.387 -4.469 14.631 1.00 98.81 102 VAL A CA 1
ATOM 759 C C . VAL A 1 102 ? -15.812 -5.202 13.424 1.00 98.81 102 VAL A C 1
ATOM 761 O O . VAL A 1 102 ? -15.323 -4.585 12.478 1.00 98.81 102 VAL A O 1
ATOM 764 N N . TYR A 1 103 ? -15.900 -6.533 13.427 1.00 98.62 103 TYR A N 1
ATOM 765 C CA . TYR A 1 103 ? -15.509 -7.343 12.275 1.00 98.62 103 TYR A CA 1
ATOM 766 C C . TYR A 1 103 ? -16.557 -7.267 11.155 1.00 98.62 103 TYR A C 1
ATOM 768 O O . TYR A 1 103 ? -17.738 -7.573 11.345 1.00 98.62 103 TYR A O 1
ATOM 776 N N . VAL A 1 104 ? -16.110 -6.898 9.958 1.00 98.38 104 VAL A N 1
ATOM 777 C CA . VAL A 1 104 ? -16.942 -6.658 8.769 1.00 98.38 104 VAL A CA 1
ATOM 778 C C . VAL A 1 104 ? -16.569 -7.572 7.601 1.00 98.38 104 VAL A C 1
ATOM 780 O O . VAL A 1 104 ? -16.696 -7.174 6.453 1.00 98.38 104 VAL A O 1
ATOM 783 N N . ALA A 1 105 ? -16.126 -8.804 7.879 1.00 96.94 105 ALA A N 1
ATOM 784 C CA . ALA A 1 105 ? -15.822 -9.813 6.858 1.00 96.94 105 ALA A CA 1
ATOM 785 C C . ALA A 1 105 ? -14.969 -9.249 5.711 1.00 96.94 105 ALA A C 1
ATOM 787 O O . ALA A 1 105 ? -13.858 -8.787 5.965 1.00 96.94 105 ALA A O 1
ATOM 788 N N . SER A 1 106 ? -15.458 -9.264 4.469 1.00 96.31 106 SER A N 1
ATOM 789 C CA . SER A 1 106 ? -14.701 -8.730 3.336 1.00 96.31 106 SER A CA 1
ATOM 790 C C . SER A 1 106 ? -14.708 -7.197 3.280 1.00 96.31 106 SER A C 1
ATOM 792 O O . SER A 1 106 ? -13.841 -6.607 2.644 1.00 96.31 106 SER A O 1
ATOM 794 N N . GLY A 1 107 ? -15.634 -6.530 3.964 1.00 97.31 107 GLY A N 1
ATOM 795 C CA . GLY A 1 107 ? -15.817 -5.080 3.914 1.00 97.31 107 GLY A CA 1
ATOM 796 C C . GLY A 1 107 ? -16.666 -4.628 2.725 1.00 97.31 107 GLY A C 1
ATOM 797 O O . GLY A 1 107 ? -16.594 -3.464 2.338 1.00 97.31 107 GLY A O 1
ATOM 798 N N . SER A 1 108 ? -17.445 -5.534 2.127 1.00 97.50 108 SER A N 1
ATOM 799 C CA . SER A 1 108 ? -18.474 -5.195 1.137 1.00 97.50 108 SER A CA 1
ATOM 800 C C . SER A 1 108 ? -19.665 -4.499 1.799 1.00 97.50 108 SER A C 1
ATOM 802 O O . SER A 1 108 ? -19.859 -4.628 3.003 1.00 97.50 108 SER A O 1
ATOM 804 N N . PHE A 1 109 ? -20.514 -3.805 1.033 1.00 97.56 109 PHE A N 1
ATOM 805 C CA . PHE A 1 109 ? -21.711 -3.147 1.580 1.00 97.56 109 PHE A CA 1
ATOM 806 C C . PHE A 1 109 ? -22.621 -4.092 2.383 1.00 97.56 109 PHE A C 1
ATOM 808 O O . PHE A 1 109 ? -23.125 -3.678 3.428 1.00 97.56 109 PHE A O 1
ATOM 815 N N . ALA A 1 110 ? -22.783 -5.336 1.923 1.00 97.56 110 ALA A N 1
ATOM 816 C CA . ALA A 1 110 ? -23.598 -6.353 2.583 1.00 97.56 110 ALA A CA 1
ATOM 817 C C . ALA A 1 110 ? -23.025 -6.759 3.952 1.00 97.56 110 ALA A C 1
ATOM 819 O O . ALA A 1 110 ? -23.768 -7.014 4.893 1.00 97.56 110 ALA A O 1
ATOM 820 N N . ASP A 1 111 ? -21.697 -6.735 4.116 1.00 97.62 111 ASP A N 1
ATOM 821 C CA . ASP A 1 111 ? -21.046 -7.140 5.369 1.00 97.62 111 ASP A CA 1
ATOM 822 C C . ASP A 1 111 ? -21.281 -6.162 6.535 1.00 97.62 111 ASP A C 1
ATOM 824 O O . ASP A 1 111 ? -20.933 -6.473 7.682 1.00 97.62 111 ASP A O 1
ATOM 828 N N . TYR A 1 112 ? -21.848 -4.986 6.247 1.00 98.12 112 TYR A N 1
ATOM 829 C CA . TYR A 1 112 ? -22.250 -3.970 7.221 1.00 98.12 112 TYR A CA 1
ATOM 830 C C . TYR A 1 112 ? -23.736 -4.055 7.600 1.00 98.12 112 TYR A C 1
ATOM 832 O O . TYR A 1 112 ? -24.159 -3.371 8.532 1.00 98.12 112 TYR A O 1
ATOM 840 N N . GLU A 1 113 ? -24.544 -4.854 6.899 1.00 97.00 113 GLU A N 1
ATOM 841 C CA . GLU A 1 113 ? -25.970 -4.991 7.203 1.00 97.00 113 GLU A CA 1
ATOM 842 C C . GLU A 1 113 ? -26.173 -5.547 8.619 1.00 97.00 113 GLU A C 1
ATOM 844 O O . GLU A 1 113 ? -25.524 -6.505 9.039 1.00 97.00 113 GLU A O 1
ATOM 849 N N . GLY A 1 114 ? -27.045 -4.895 9.393 1.00 96.50 114 GLY A N 1
ATOM 850 C CA . GLY A 1 114 ? -27.321 -5.270 10.782 1.00 96.50 114 GLY A CA 1
ATOM 851 C C . GLY A 1 114 ? -26.195 -4.974 11.784 1.00 96.50 114 GLY A C 1
ATOM 852 O O . GLY A 1 114 ? -26.325 -5.353 12.947 1.00 96.50 114 GLY A O 1
ATOM 853 N N . LYS A 1 115 ? -25.108 -4.297 11.382 1.00 97.69 115 LYS A N 1
ATOM 854 C CA . LYS A 1 115 ? -23.997 -3.934 12.277 1.00 97.69 115 LYS A CA 1
ATOM 855 C C . LYS A 1 115 ? -23.996 -2.446 12.602 1.00 97.69 115 LYS A C 1
ATOM 857 O O . LYS A 1 115 ? -23.973 -1.600 11.714 1.00 97.69 115 LYS A O 1
ATOM 862 N N . ASP A 1 116 ? -23.931 -2.134 13.891 1.00 97.50 116 ASP A N 1
ATOM 863 C CA . ASP A 1 116 ? -23.664 -0.780 14.367 1.00 97.50 116 ASP A CA 1
ATOM 864 C C . ASP A 1 116 ? -22.158 -0.497 14.297 1.00 97.50 116 ASP A C 1
ATOM 866 O O . ASP A 1 116 ? -21.396 -1.007 15.121 1.00 97.50 116 ASP A O 1
ATOM 870 N N . VAL A 1 117 ? -21.742 0.282 13.294 1.00 98.50 117 VAL A N 1
ATOM 871 C CA . VAL A 1 117 ? -20.338 0.660 13.041 1.00 98.50 117 VAL A CA 1
ATOM 872 C C . VAL A 1 117 ? -20.079 2.167 13.158 1.00 98.50 117 VAL A C 1
ATOM 874 O O . VAL A 1 117 ? -18.940 2.606 12.989 1.00 98.50 117 VAL A O 1
ATOM 877 N N . VAL A 1 118 ? -21.114 2.970 13.418 1.00 98.62 118 VAL A N 1
ATOM 878 C CA . VAL A 1 118 ? -20.989 4.432 13.463 1.00 98.62 118 VAL A CA 1
ATOM 879 C C . VAL A 1 118 ? -20.138 4.822 14.670 1.00 98.62 118 VAL A C 1
ATOM 881 O O . VAL A 1 118 ? -20.405 4.397 15.790 1.00 98.62 118 VAL A O 1
ATOM 884 N N . GLY A 1 119 ? -19.083 5.610 14.456 1.00 98.69 119 GLY A N 1
ATOM 885 C CA . GLY A 1 119 ? -18.162 5.990 15.532 1.00 98.69 119 GLY A CA 1
ATOM 886 C C . GLY A 1 119 ? -17.201 4.875 15.966 1.00 98.69 119 GLY A C 1
ATOM 887 O O . GLY A 1 119 ? -16.514 5.029 16.975 1.00 98.69 119 GLY A O 1
ATOM 888 N N . LYS A 1 120 ? -17.146 3.747 15.242 1.00 98.81 120 LYS A N 1
ATOM 889 C CA . LYS A 1 120 ? -16.359 2.558 15.615 1.00 98.81 120 LYS A CA 1
ATOM 890 C C . LYS A 1 120 ? -15.209 2.278 14.653 1.00 98.81 120 LYS A C 1
ATOM 892 O O . LYS A 1 120 ? -15.160 2.795 13.536 1.00 98.81 120 LYS A O 1
ATOM 897 N N . VAL A 1 121 ? -14.272 1.449 15.101 1.00 98.88 121 VAL A N 1
ATOM 898 C CA . VAL A 1 121 ? -13.183 0.933 14.269 1.00 98.88 121 VAL A CA 1
ATOM 899 C C . VAL A 1 121 ? -13.662 -0.353 13.612 1.00 98.88 121 VAL A C 1
ATOM 901 O O . VAL A 1 121 ? -14.237 -1.218 14.270 1.00 98.88 121 VAL A O 1
ATOM 904 N N . THR A 1 122 ? -13.428 -0.500 12.315 1.00 98.88 122 THR A N 1
ATOM 905 C CA . THR A 1 122 ? -13.793 -1.724 11.593 1.00 98.88 122 THR A CA 1
ATOM 906 C C . THR A 1 122 ? -12.580 -2.599 11.321 1.00 98.88 122 THR A C 1
ATOM 908 O O . THR A 1 122 ? -11.458 -2.108 11.229 1.00 98.88 122 THR A O 1
ATOM 911 N N . LEU A 1 123 ? -12.802 -3.914 11.267 1.00 98.81 123 LEU A N 1
ATOM 912 C CA . LEU A 1 123 ? -11.814 -4.923 10.896 1.00 98.81 123 LEU A CA 1
ATOM 913 C C . LEU A 1 123 ? -12.317 -5.692 9.675 1.00 98.81 123 LEU A C 1
ATOM 915 O O . LEU A 1 123 ? -13.327 -6.391 9.764 1.00 98.81 123 LEU A O 1
ATOM 919 N N . SER A 1 124 ? -11.594 -5.615 8.564 1.00 98.44 124 SER A N 1
ATOM 920 C CA . SER A 1 124 ? -11.900 -6.343 7.328 1.00 98.44 124 SER A CA 1
ATOM 921 C C . SER A 1 124 ? -10.772 -7.287 6.925 1.00 98.44 124 SER A C 1
ATOM 923 O O . SER A 1 124 ? -9.616 -7.125 7.318 1.00 98.44 124 SER A O 1
ATOM 925 N N . GLU A 1 125 ? -11.112 -8.285 6.119 1.00 96.06 125 GLU A N 1
ATOM 926 C CA . GLU A 1 125 ? -10.151 -9.085 5.372 1.00 96.06 125 GLU A CA 1
ATOM 927 C C . GLU A 1 125 ? -9.661 -8.317 4.150 1.00 96.06 125 GLU A C 1
ATOM 929 O O . GLU A 1 125 ? -10.446 -7.708 3.421 1.00 96.06 125 GLU A O 1
ATOM 934 N N . LEU A 1 126 ? -8.365 -8.413 3.863 1.00 93.25 126 LEU A N 1
ATOM 935 C CA . LEU A 1 126 ? -7.762 -7.878 2.648 1.00 93.25 126 LEU A CA 1
ATOM 936 C C . LEU A 1 126 ? -7.993 -8.803 1.435 1.00 93.25 126 LEU A C 1
ATOM 938 O O . LEU A 1 126 ? -7.097 -9.038 0.631 1.00 93.25 126 LEU A O 1
ATOM 942 N N . SER A 1 127 ? -9.200 -9.355 1.312 1.00 86.25 127 SER A N 1
ATOM 943 C CA . SER A 1 127 ? -9.628 -10.121 0.141 1.00 86.25 127 SER A CA 1
ATOM 944 C C . SER A 1 127 ? -9.760 -9.218 -1.093 1.00 86.25 127 SER A C 1
ATOM 946 O O . SER A 1 127 ? -9.946 -8.005 -0.967 1.00 86.25 127 SER A O 1
ATOM 948 N N . TYR A 1 128 ? -9.716 -9.809 -2.290 1.00 81.62 128 TYR A N 1
ATOM 949 C CA . TYR A 1 128 ? -9.779 -9.071 -3.560 1.00 81.62 128 TYR A CA 1
ATOM 950 C C . TYR A 1 128 ? -11.087 -8.302 -3.791 1.00 81.62 128 TYR A C 1
ATOM 952 O O . TYR A 1 128 ? -11.079 -7.301 -4.503 1.00 81.62 128 TYR A O 1
ATOM 960 N N . SER A 1 129 ? -12.198 -8.748 -3.199 1.00 89.25 129 SER A N 1
ATOM 961 C CA . SER A 1 129 ? -13.514 -8.137 -3.387 1.00 89.25 129 SER A CA 1
ATOM 962 C C . SER A 1 129 ? -14.102 -7.708 -2.037 1.00 89.25 129 SER A C 1
ATOM 964 O O . SER A 1 129 ? -14.248 -8.566 -1.164 1.00 89.25 129 SER A O 1
ATOM 966 N N . PRO A 1 130 ? -14.401 -6.413 -1.823 1.00 93.56 130 PRO A N 1
ATOM 967 C CA . PRO A 1 130 ? -14.025 -5.281 -2.677 1.00 93.56 130 PRO A CA 1
ATOM 968 C C . PRO A 1 130 ? -12.524 -4.953 -2.564 1.00 93.56 130 PRO A C 1
ATOM 970 O O . PRO A 1 130 ? -11.872 -5.357 -1.603 1.00 93.56 130 PRO A O 1
ATOM 973 N N . ALA A 1 131 ? -11.966 -4.201 -3.516 1.00 93.50 131 ALA A N 1
ATOM 974 C CA . ALA A 1 131 ? -10.560 -3.794 -3.475 1.00 93.50 131 ALA A CA 1
ATOM 975 C C . ALA A 1 131 ? -10.243 -2.915 -2.247 1.00 93.50 131 ALA A C 1
ATOM 977 O O . ALA A 1 131 ? -11.122 -2.293 -1.654 1.00 93.50 131 ALA A O 1
ATOM 978 N N . ARG A 1 132 ? -8.961 -2.824 -1.868 1.00 94.38 132 ARG A N 1
ATOM 979 C CA . ARG A 1 132 ? -8.511 -2.141 -0.637 1.00 94.38 132 ARG A CA 1
ATOM 980 C C . ARG A 1 132 ? -9.075 -0.720 -0.467 1.00 94.38 132 ARG A C 1
ATOM 982 O O . ARG A 1 132 ? -9.561 -0.373 0.605 1.00 94.38 132 ARG A O 1
ATOM 989 N N . HIS A 1 133 ? -9.008 0.092 -1.518 1.00 94.44 133 HIS A N 1
ATOM 990 C CA . HIS A 1 133 ? -9.504 1.470 -1.503 1.00 94.44 133 HIS A CA 1
ATOM 991 C C . HIS A 1 133 ? -11.027 1.552 -1.341 1.00 94.44 133 HIS A C 1
ATOM 993 O O . HIS A 1 133 ? -11.546 2.478 -0.721 1.00 94.44 133 HIS A O 1
ATOM 999 N N . GLU A 1 134 ? -11.742 0.554 -1.849 1.00 95.56 134 GLU A N 1
ATOM 1000 C CA . GLU A 1 134 ? -13.189 0.471 -1.739 1.00 95.56 134 GLU A CA 1
ATOM 1001 C C . GLU A 1 134 ? -13.611 0.035 -0.330 1.00 95.56 134 GLU A C 1
ATOM 1003 O O . GLU A 1 134 ? -14.539 0.610 0.231 1.00 95.56 134 GLU A O 1
ATOM 1008 N N . LYS A 1 135 ? -12.860 -0.871 0.317 1.00 96.56 135 LYS A N 1
ATOM 1009 C CA . LYS A 1 135 ? -13.082 -1.235 1.732 1.00 96.56 135 LYS A CA 1
ATOM 1010 C C . LYS A 1 135 ? -13.017 -0.020 2.662 1.00 96.56 135 LYS A C 1
ATOM 1012 O O . LYS A 1 135 ? -13.823 0.072 3.587 1.00 96.56 135 LYS A O 1
ATOM 1017 N N . GLN A 1 136 ? -12.072 0.907 2.452 1.00 96.12 136 GLN A N 1
ATOM 1018 C CA . GLN A 1 136 ? -12.037 2.131 3.267 1.00 96.12 136 GLN A CA 1
ATOM 1019 C C . GLN A 1 136 ? -13.179 3.085 2.919 1.00 96.12 136 GLN A C 1
ATOM 1021 O O . GLN A 1 136 ? -13.775 3.665 3.822 1.00 96.12 136 GLN A O 1
ATOM 1026 N N . ARG A 1 137 ? -13.534 3.201 1.631 1.00 95.75 137 ARG A N 1
ATOM 1027 C CA . ARG A 1 137 ? -14.622 4.080 1.184 1.00 95.75 137 ARG A CA 1
ATOM 1028 C C . ARG A 1 137 ? -15.951 3.644 1.794 1.00 95.75 137 ARG A C 1
ATOM 1030 O O . ARG A 1 137 ? -16.667 4.468 2.353 1.00 95.75 137 ARG A O 1
ATOM 1037 N N . ILE A 1 138 ? -16.250 2.347 1.741 1.00 97.25 138 ILE A N 1
ATOM 1038 C CA . ILE A 1 138 ? -17.453 1.759 2.341 1.00 97.25 138 ILE A CA 1
ATOM 1039 C C . ILE A 1 138 ? -17.458 1.987 3.854 1.00 97.25 138 ILE A C 1
ATOM 1041 O O . ILE A 1 138 ? -18.461 2.458 4.383 1.00 97.25 138 ILE A O 1
ATOM 1045 N N . ALA A 1 139 ? -16.347 1.718 4.547 1.00 98.00 139 ALA A N 1
ATOM 1046 C CA . ALA A 1 139 ? -16.241 1.956 5.987 1.00 98.00 139 ALA A CA 1
ATOM 1047 C C . ALA A 1 139 ? -16.543 3.419 6.358 1.00 98.00 139 ALA A C 1
ATOM 1049 O O . ALA A 1 139 ? -17.357 3.670 7.248 1.00 98.00 139 ALA A O 1
ATOM 1050 N N . GLY A 1 140 ? -15.954 4.375 5.632 1.00 97.00 140 GLY A N 1
ATOM 1051 C CA . GLY A 1 140 ? -16.213 5.803 5.815 1.00 97.00 140 GLY A CA 1
ATOM 1052 C C . GLY A 1 140 ? -17.679 6.170 5.565 1.00 97.00 140 GLY A C 1
ATOM 1053 O O . GLY A 1 140 ? -18.299 6.818 6.404 1.00 97.00 140 GLY A O 1
ATOM 1054 N N . LEU A 1 141 ? -18.277 5.684 4.470 1.00 96.88 141 LEU A N 1
ATOM 1055 C CA . LEU A 1 141 ? -19.698 5.902 4.153 1.00 96.88 141 LEU A CA 1
ATOM 1056 C C . LEU A 1 141 ? -20.651 5.307 5.197 1.00 96.88 141 LEU A C 1
ATOM 1058 O O . LEU A 1 141 ? -21.747 5.824 5.399 1.00 96.88 141 LEU A O 1
ATOM 1062 N N . LYS A 1 142 ? -20.250 4.218 5.856 1.00 98.19 142 LYS A N 1
ATOM 1063 C CA . LYS A 1 142 ? -21.015 3.581 6.934 1.00 98.19 142 LYS A CA 1
ATOM 1064 C C . LYS A 1 142 ? -20.780 4.235 8.301 1.00 98.19 142 LYS A C 1
ATOM 1066 O O . LYS A 1 142 ? -21.407 3.825 9.272 1.00 98.19 142 LYS A O 1
ATOM 1071 N N . GLY A 1 143 ? -19.921 5.252 8.386 1.00 98.19 143 GLY A N 1
ATOM 1072 C CA . GLY A 1 143 ? -19.669 6.025 9.603 1.00 98.19 143 GLY A CA 1
ATOM 1073 C C . GLY A 1 143 ? -18.594 5.444 10.523 1.00 98.19 143 GLY A C 1
ATOM 1074 O O . GLY A 1 143 ? -18.499 5.862 11.676 1.00 98.19 143 GLY A O 1
ATOM 1075 N N . SER A 1 144 ? -17.788 4.490 10.048 1.00 98.62 144 SER A N 1
ATOM 1076 C CA . SER A 1 144 ? -16.611 4.028 10.795 1.00 98.62 144 SER A CA 1
ATOM 1077 C C . SER A 1 144 ? -15.592 5.159 10.929 1.00 98.62 144 SER A C 1
ATOM 1079 O O . SER A 1 144 ? -15.422 5.951 10.008 1.00 98.62 144 SER A O 1
ATOM 1081 N N . ILE A 1 145 ? -14.881 5.217 12.054 1.00 98.69 145 ILE A N 1
ATOM 1082 C CA . ILE A 1 145 ? -13.841 6.233 12.303 1.00 98.69 145 ILE A CA 1
ATOM 1083 C C . ILE A 1 145 ? -12.442 5.756 11.908 1.00 98.69 145 ILE A C 1
ATOM 1085 O O . ILE A 1 145 ? -11.519 6.560 11.845 1.00 98.69 145 ILE A O 1
ATOM 1089 N N . ALA A 1 146 ? -12.277 4.454 11.660 1.00 98.75 146 ALA A N 1
ATOM 1090 C CA . ALA A 1 146 ? -11.041 3.855 11.171 1.00 98.75 146 ALA A CA 1
ATOM 1091 C C . ALA A 1 146 ? -11.298 2.470 10.568 1.00 98.75 146 ALA A C 1
ATOM 1093 O O . ALA A 1 146 ? -12.299 1.818 10.889 1.00 98.75 146 ALA A O 1
ATOM 1094 N N . GLN A 1 147 ? -10.355 1.999 9.755 1.00 98.62 147 GLN A N 1
ATOM 1095 C CA . GLN A 1 147 ? -10.394 0.676 9.138 1.00 98.62 147 GLN A CA 1
ATOM 1096 C C . GLN A 1 147 ? -9.069 -0.067 9.362 1.00 98.62 147 GLN A C 1
ATOM 1098 O O . GLN A 1 147 ? -7.993 0.393 8.981 1.00 98.62 147 GLN A O 1
ATOM 1103 N N . ILE A 1 148 ? -9.155 -1.250 9.960 1.00 98.75 148 ILE A N 1
ATOM 1104 C CA . ILE A 1 148 ? -8.056 -2.200 10.114 1.00 98.75 148 ILE A CA 1
ATOM 1105 C C . ILE A 1 148 ? -8.244 -3.291 9.061 1.00 98.75 148 ILE A C 1
ATOM 1107 O O . ILE A 1 148 ? -9.315 -3.885 8.949 1.00 98.75 148 ILE A O 1
ATOM 1111 N N . MET A 1 149 ? -7.206 -3.574 8.281 1.00 98.38 149 MET A N 1
ATOM 1112 C CA . MET A 1 149 ? -7.249 -4.593 7.232 1.00 98.38 149 MET A CA 1
ATOM 1113 C C . MET A 1 149 ? -6.273 -5.715 7.566 1.00 98.38 149 MET A C 1
ATOM 1115 O O . MET A 1 149 ? -5.057 -5.515 7.554 1.00 98.38 149 MET A O 1
ATOM 1119 N N . MET A 1 150 ? -6.794 -6.904 7.864 1.00 97.31 150 MET A N 1
ATOM 1120 C CA . MET A 1 150 ? -5.947 -8.077 8.057 1.00 97.31 150 MET A CA 1
ATOM 1121 C C . MET A 1 150 ? -5.503 -8.636 6.713 1.00 97.31 150 MET A C 1
ATOM 1123 O O . MET A 1 150 ? -6.323 -8.780 5.805 1.00 97.31 150 MET A O 1
ATOM 1127 N N . ASN A 1 151 ? -4.215 -8.954 6.588 1.00 95.38 151 ASN A N 1
ATOM 1128 C CA . ASN A 1 151 ? -3.651 -9.503 5.360 1.00 95.38 151 ASN A CA 1
ATOM 1129 C C . ASN A 1 151 ? -4.367 -10.795 4.929 1.00 95.38 151 ASN A C 1
ATOM 1131 O O . ASN A 1 151 ? -5.042 -11.436 5.733 1.00 95.38 151 ASN A O 1
ATOM 1135 N N . TRP A 1 152 ? -4.212 -11.181 3.666 1.00 90.19 152 TRP A N 1
ATOM 1136 C CA . TRP A 1 152 ? -4.740 -12.427 3.111 1.00 90.19 152 TRP A CA 1
ATOM 1137 C C . TRP A 1 152 ? -3.673 -13.538 3.111 1.00 90.19 152 TRP A C 1
ATOM 1139 O O . TRP A 1 152 ? -2.502 -13.304 3.423 1.00 90.19 152 TRP A O 1
ATOM 1149 N N . GLY A 1 153 ? -4.083 -14.758 2.763 1.00 90.50 153 GLY A N 1
ATOM 1150 C CA . GLY A 1 153 ? -3.203 -15.926 2.682 1.00 90.50 153 GLY A CA 1
ATOM 1151 C C . GLY A 1 153 ? -3.356 -16.903 3.855 1.00 90.50 153 GLY A C 1
ATOM 1152 O O . GLY A 1 153 ? -4.362 -16.842 4.576 1.00 90.50 153 GLY A O 1
ATOM 1153 N N . PRO A 1 154 ? -2.386 -17.825 4.020 1.00 93.69 154 PRO A N 1
ATOM 1154 C CA . PRO A 1 154 ? -2.387 -18.829 5.081 1.00 93.69 154 PRO A CA 1
ATOM 1155 C C . PRO A 1 154 ? -2.563 -18.216 6.479 1.00 93.69 154 PRO A C 1
ATOM 1157 O O . PRO A 1 154 ? -2.129 -17.083 6.710 1.00 93.69 154 PRO A O 1
ATOM 1160 N N . PRO A 1 155 ? -3.211 -18.926 7.421 1.00 94.44 155 PRO A N 1
ATOM 1161 C CA . PRO A 1 155 ? -3.542 -18.390 8.744 1.00 94.44 155 PRO A CA 1
ATOM 1162 C C . PRO A 1 155 ? -2.318 -17.978 9.572 1.00 94.44 155 PRO A C 1
ATOM 1164 O O . PRO A 1 155 ? -2.450 -17.133 10.451 1.00 94.44 155 PRO A O 1
ATOM 1167 N N . ASP A 1 156 ? -1.149 -18.536 9.270 1.00 95.25 156 ASP A N 1
ATOM 1168 C CA . ASP A 1 156 ? 0.147 -18.278 9.894 1.00 95.25 156 ASP A CA 1
ATOM 1169 C C . ASP A 1 156 ? 0.980 -17.197 9.176 1.00 95.25 156 ASP A C 1
ATOM 1171 O O . ASP A 1 156 ? 2.077 -16.884 9.630 1.00 95.25 156 ASP A O 1
ATOM 1175 N N . ASN A 1 157 ? 0.468 -16.581 8.099 1.00 93.81 157 ASN A N 1
ATOM 1176 C CA . ASN A 1 157 ? 1.202 -15.594 7.302 1.00 93.81 157 ASN A CA 1
ATOM 1177 C C . ASN A 1 157 ? 1.648 -14.373 8.145 1.00 93.81 157 ASN A C 1
ATOM 1179 O O . ASN A 1 157 ? 0.807 -13.536 8.506 1.00 93.81 157 ASN A O 1
ATOM 1183 N N . PRO A 1 158 ? 2.961 -14.200 8.402 1.00 94.31 158 PRO A N 1
ATOM 1184 C CA . PRO A 1 158 ? 3.465 -13.143 9.270 1.00 94.31 158 PRO A CA 1
ATOM 1185 C C . PRO A 1 158 ? 3.601 -11.793 8.551 1.00 94.31 158 PRO A C 1
ATOM 1187 O O . PRO A 1 158 ? 3.947 -10.800 9.187 1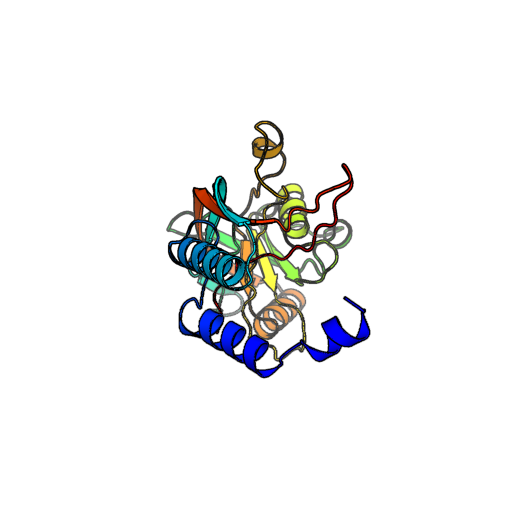.00 94.31 158 PRO A O 1
ATOM 1190 N N . ALA A 1 159 ? 3.353 -11.727 7.239 1.00 93.62 159 ALA A N 1
ATOM 1191 C CA . ALA A 1 159 ? 3.563 -10.515 6.462 1.00 93.62 159 ALA A CA 1
ATOM 1192 C C . ALA A 1 159 ? 2.565 -9.410 6.831 1.00 93.62 159 ALA A C 1
ATOM 1194 O O . ALA A 1 159 ? 1.342 -9.599 6.793 1.00 93.62 159 ALA A O 1
ATOM 1195 N N . LEU A 1 160 ? 3.096 -8.217 7.100 1.00 94.00 160 LEU A N 1
ATOM 1196 C CA . LEU A 1 160 ? 2.312 -6.989 7.166 1.00 94.00 160 LEU A CA 1
ATOM 1197 C C . LEU A 1 160 ? 1.971 -6.516 5.747 1.00 94.00 160 LEU A C 1
ATOM 1199 O O . LEU A 1 160 ? 2.855 -6.465 4.890 1.00 94.00 160 LEU A O 1
ATOM 1203 N N . PRO A 1 161 ? 0.708 -6.157 5.467 1.00 93.25 161 PRO A N 1
ATOM 1204 C CA . PRO A 1 161 ? 0.336 -5.706 4.142 1.00 93.25 161 PRO A CA 1
ATOM 1205 C C . PRO A 1 161 ? 0.748 -4.247 3.943 1.00 93.25 161 PRO A C 1
ATOM 1207 O O . PRO A 1 161 ? 0.337 -3.364 4.696 1.00 93.25 161 PRO A O 1
ATOM 1210 N N . PHE A 1 162 ? 1.487 -3.989 2.869 1.00 92.00 162 PHE A N 1
ATOM 1211 C CA . PHE A 1 162 ? 1.606 -2.657 2.287 1.00 92.00 162 PHE A CA 1
ATOM 1212 C C . PHE A 1 162 ? 0.536 -2.445 1.210 1.00 92.00 162 PHE A C 1
ATOM 1214 O O . PHE A 1 162 ? -0.039 -3.394 0.664 1.00 92.00 162 PHE A O 1
ATOM 1221 N N . GLY A 1 163 ? 0.250 -1.184 0.893 1.00 93.06 163 GLY A N 1
ATOM 1222 C CA . GLY A 1 163 ? -0.661 -0.839 -0.189 1.00 93.06 163 GLY A CA 1
ATOM 1223 C C . GLY A 1 163 ? -1.352 0.502 -0.010 1.00 93.06 163 GLY A C 1
ATOM 1224 O O . GLY A 1 163 ? -1.458 1.020 1.096 1.00 93.06 163 GLY A O 1
ATOM 1225 N N . SER A 1 164 ? -1.853 1.042 -1.121 1.00 94.62 164 SER A N 1
ATOM 1226 C CA . SER A 1 164 ? -2.611 2.294 -1.150 1.00 94.62 164 SER A CA 1
ATOM 1227 C C . SER A 1 164 ? -4.100 2.058 -0.898 1.00 94.62 164 SER A C 1
ATOM 1229 O O . SER A 1 164 ? -4.659 1.065 -1.379 1.00 94.62 164 SER A O 1
ATOM 1231 N N . VAL A 1 165 ? -4.744 2.990 -0.195 1.00 96.25 165 VAL A N 1
ATOM 1232 C CA . VAL A 1 165 ? -6.199 3.023 0.020 1.00 96.25 165 VAL A CA 1
ATOM 1233 C C . VAL A 1 165 ? -6.907 4.127 -0.768 1.00 96.25 165 VAL A C 1
ATOM 1235 O O . VAL A 1 165 ? -8.108 4.306 -0.596 1.00 96.25 165 VAL A O 1
ATOM 1238 N N . LYS A 1 166 ? -6.194 4.846 -1.647 1.00 94.56 166 LYS A N 1
ATOM 1239 C CA . LYS A 1 166 ? -6.768 5.890 -2.512 1.00 94.56 166 LYS A CA 1
ATOM 1240 C C . LYS A 1 166 ? -7.679 5.285 -3.594 1.00 94.56 166 LYS A C 1
ATOM 1242 O O . LYS A 1 166 ? -7.168 4.484 -4.376 1.00 94.56 166 LYS A O 1
ATOM 1247 N N . PRO A 1 167 ? -8.975 5.660 -3.660 1.00 88.38 167 PRO A N 1
ATOM 1248 C CA . PRO A 1 167 ? -9.886 5.209 -4.718 1.00 88.38 167 PRO A CA 1
ATOM 1249 C C . PRO A 1 167 ? -9.477 5.676 -6.112 1.00 88.38 167 PRO A C 1
ATOM 1251 O O . PRO A 1 167 ? -9.420 4.866 -7.032 1.00 88.38 167 PRO A O 1
ATOM 1254 N N . VAL A 1 168 ? -9.123 6.957 -6.256 1.00 89.81 168 VAL A N 1
ATOM 1255 C CA . VAL A 1 168 ? -8.656 7.497 -7.538 1.00 89.81 168 VAL A CA 1
ATOM 1256 C C . VAL A 1 168 ? -7.410 6.754 -8.009 1.00 89.81 168 VAL A C 1
ATOM 1258 O O . VAL A 1 168 ? -6.394 6.719 -7.306 1.00 89.81 168 VAL A O 1
ATOM 1261 N N . TRP A 1 169 ? -7.444 6.250 -9.238 1.00 87.50 169 TRP A N 1
ATOM 1262 C CA . TRP A 1 169 ? -6.270 5.716 -9.920 1.00 87.50 169 TRP A CA 1
ATOM 1263 C C . TRP A 1 169 ? -5.563 6.835 -10.701 1.00 87.50 169 TRP A C 1
ATOM 1265 O O . TRP A 1 169 ? -6.205 7.579 -11.435 1.00 87.50 169 TRP A O 1
ATOM 1275 N N . GLY A 1 170 ? -4.251 7.006 -10.506 1.00 90.69 170 GLY A N 1
ATOM 1276 C CA . GLY A 1 170 ? -3.508 8.166 -11.027 1.00 90.69 170 GLY A CA 1
ATOM 1277 C C . GLY A 1 170 ? -3.675 9.436 -10.179 1.00 90.69 170 GLY A C 1
ATOM 1278 O O . GLY A 1 170 ? -3.929 9.358 -8.977 1.00 90.69 170 GLY A O 1
ATOM 1279 N N . ASN A 1 171 ? -3.498 10.613 -10.779 1.00 94.50 171 ASN A N 1
ATOM 1280 C CA . ASN A 1 171 ? -3.660 11.896 -10.088 1.00 94.50 171 ASN A CA 1
ATOM 1281 C C . ASN A 1 171 ? -5.139 12.294 -9.978 1.00 94.50 171 ASN A C 1
ATOM 1283 O O . ASN A 1 171 ? -5.858 12.178 -10.970 1.00 94.50 171 ASN A O 1
ATOM 1287 N N . PRO A 1 172 ? -5.605 12.795 -8.819 1.00 94.50 172 PRO A N 1
ATOM 1288 C CA . PRO A 1 172 ? -6.974 13.275 -8.704 1.00 94.50 172 PRO A CA 1
ATOM 1289 C C . PRO A 1 172 ? -7.182 14.578 -9.476 1.00 94.50 172 PRO A C 1
ATOM 1291 O O . PRO A 1 172 ? -6.345 15.481 -9.463 1.00 94.50 172 PRO A O 1
ATOM 1294 N N . THR A 1 173 ? -8.345 14.680 -10.111 1.00 94.88 173 THR A N 1
ATOM 1295 C CA . THR A 1 173 ? -8.919 15.950 -10.568 1.00 94.88 173 THR A CA 1
ATOM 1296 C C . THR A 1 173 ? -9.409 16.761 -9.361 1.00 94.88 173 THR A C 1
ATOM 1298 O O . THR A 1 173 ? -9.631 16.190 -8.293 1.00 94.88 173 THR A O 1
ATOM 1301 N N . PRO A 1 174 ? -9.653 18.079 -9.490 1.00 94.00 174 PRO A N 1
ATOM 1302 C CA . PRO A 1 174 ? -10.235 18.865 -8.398 1.00 94.00 174 PRO A CA 1
ATOM 1303 C C . PRO A 1 174 ? -11.570 18.319 -7.865 1.00 94.00 174 PRO A C 1
ATOM 1305 O O . PRO A 1 174 ? -11.876 18.498 -6.689 1.00 94.00 174 PRO A O 1
ATOM 1308 N N . GLU A 1 175 ? -12.360 17.661 -8.716 1.00 94.81 175 GLU A N 1
ATOM 1309 C CA . GLU A 1 175 ? -13.619 17.013 -8.340 1.00 94.81 175 GLU A CA 1
ATOM 1310 C C . GLU A 1 175 ? -13.368 15.732 -7.538 1.00 94.81 175 GLU A C 1
ATOM 1312 O O . GLU A 1 175 ? -13.768 15.643 -6.378 1.00 94.81 175 GLU A O 1
ATOM 1317 N N . THR A 1 176 ? -12.614 14.788 -8.106 1.00 93.12 176 THR A N 1
ATOM 1318 C CA . THR A 1 176 ? -12.308 13.500 -7.456 1.00 93.12 176 THR A CA 1
ATOM 1319 C C . THR A 1 176 ? -11.451 13.665 -6.197 1.00 93.12 176 THR A C 1
ATOM 1321 O O . THR A 1 176 ? -11.568 12.883 -5.260 1.00 93.12 176 THR A O 1
ATOM 1324 N N . ALA A 1 177 ? -10.663 14.740 -6.091 1.00 91.81 177 ALA A N 1
ATOM 1325 C CA . ALA A 1 177 ? -9.965 15.106 -4.860 1.00 91.81 177 ALA A CA 1
ATOM 1326 C C . ALA A 1 177 ? -10.925 15.397 -3.689 1.00 91.81 177 ALA A C 1
ATOM 1328 O O . ALA A 1 177 ? -10.550 15.218 -2.532 1.00 91.81 177 ALA A O 1
ATOM 1329 N N . ARG A 1 178 ? -12.151 15.858 -3.971 1.00 89.94 178 ARG A N 1
ATOM 1330 C CA . ARG A 1 178 ? -13.165 16.172 -2.951 1.00 89.94 178 ARG A CA 1
ATOM 1331 C C . ARG A 1 178 ? -14.061 14.983 -2.631 1.00 89.94 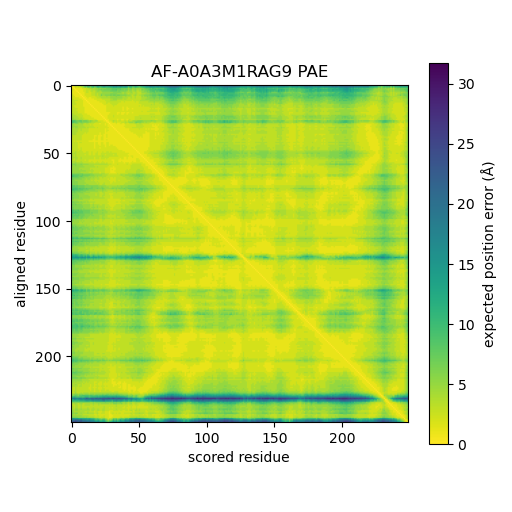178 ARG A C 1
ATOM 1333 O O . ARG A 1 178 ? -14.551 14.893 -1.511 1.00 89.94 178 ARG A O 1
ATOM 1340 N N . THR A 1 179 ? -14.304 14.109 -3.604 1.00 89.12 179 THR A N 1
ATOM 1341 C CA . THR A 1 179 ? -15.331 13.059 -3.513 1.00 89.12 179 THR A CA 1
ATOM 1342 C C . THR A 1 179 ? -14.763 11.645 -3.406 1.00 89.12 179 THR A C 1
ATOM 1344 O O . THR A 1 179 ? -15.428 10.761 -2.871 1.00 89.12 179 THR A O 1
ATOM 1347 N N . GLU A 1 180 ? -13.536 11.418 -3.878 1.00 89.38 180 GLU A N 1
ATOM 1348 C CA . GLU A 1 180 ? -12.946 10.088 -4.080 1.00 89.38 180 GLU A CA 1
ATOM 1349 C C . GLU A 1 180 ? -11.573 9.939 -3.408 1.00 89.38 180 GLU A C 1
ATOM 1351 O O . GLU A 1 180 ? -10.719 9.162 -3.839 1.00 89.38 180 GLU A O 1
ATOM 1356 N N . MET A 1 181 ? -11.355 10.664 -2.312 1.00 94.00 181 MET A N 1
ATOM 1357 C CA . MET A 1 181 ? -10.163 10.530 -1.475 1.00 94.00 181 MET A CA 1
ATOM 1358 C C . MET A 1 181 ? -10.473 9.762 -0.185 1.00 94.00 181 MET A C 1
ATOM 1360 O O . MET A 1 181 ? -11.619 9.759 0.267 1.00 94.00 181 MET A O 1
ATOM 1364 N N . PRO A 1 182 ? -9.480 9.091 0.426 1.00 94.88 182 PRO A N 1
ATOM 1365 C CA . PRO A 1 182 ? -9.666 8.451 1.722 1.00 94.88 182 PRO A CA 1
ATOM 1366 C C . PRO A 1 182 ? -10.104 9.450 2.788 1.00 94.88 182 PRO A C 1
ATOM 1368 O O . PRO A 1 182 ? -9.551 10.544 2.879 1.00 94.88 182 PRO A O 1
ATOM 1371 N N . THR A 1 183 ? -11.085 9.062 3.600 1.00 95.69 183 THR A N 1
ATOM 1372 C CA . THR A 1 183 ? -11.673 9.933 4.633 1.00 95.69 183 THR A CA 1
ATOM 1373 C C . 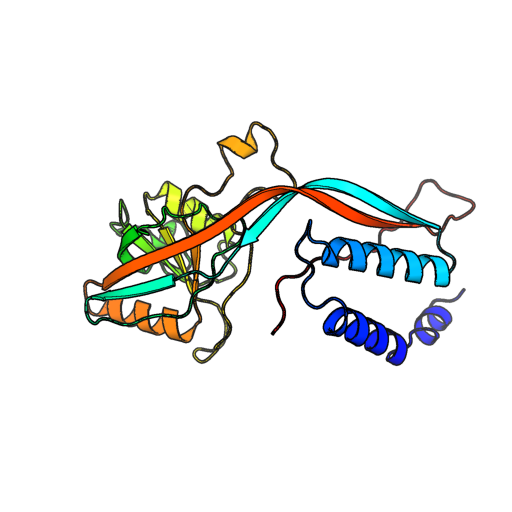THR A 1 183 ? -11.396 9.453 6.051 1.00 95.69 183 THR A C 1
ATOM 1375 O O . THR A 1 183 ? -11.683 10.174 7.003 1.00 95.69 183 THR A O 1
ATOM 1378 N N . ILE A 1 184 ? -10.831 8.252 6.204 1.00 98.00 184 ILE A N 1
ATOM 1379 C CA . ILE A 1 184 ? -10.564 7.635 7.502 1.00 98.00 184 ILE A CA 1
ATOM 1380 C C . ILE A 1 184 ? -9.139 7.070 7.585 1.00 98.00 184 ILE A C 1
ATOM 1382 O O . ILE A 1 184 ? -8.574 6.646 6.569 1.00 98.00 184 ILE A O 1
ATOM 1386 N N . PRO A 1 185 ? -8.553 7.018 8.792 1.00 98.56 185 PRO A N 1
ATOM 1387 C CA . PRO A 1 185 ? -7.318 6.293 9.041 1.00 98.56 185 PRO A CA 1
ATOM 1388 C C . PRO A 1 185 ? -7.442 4.798 8.739 1.00 98.56 185 PRO A C 1
ATOM 1390 O O . PRO A 1 185 ? -8.405 4.138 9.136 1.00 98.56 185 PRO A O 1
ATOM 1393 N N . CYS A 1 186 ? -6.438 4.263 8.050 1.00 98.50 186 CYS A N 1
ATOM 1394 C CA . CYS A 1 186 ? -6.373 2.888 7.590 1.00 98.50 186 CYS A CA 1
ATOM 1395 C C . CYS A 1 186 ? -5.017 2.266 7.933 1.00 98.50 186 CYS A C 1
ATOM 1397 O O . CYS A 1 186 ? -3.967 2.769 7.521 1.00 98.50 186 CYS A O 1
ATOM 1399 N N . ILE A 1 187 ? -5.046 1.133 8.632 1.00 98.62 187 ILE A N 1
ATOM 1400 C CA . ILE A 1 187 ? -3.845 0.364 8.974 1.00 98.62 187 ILE A CA 1
ATOM 1401 C C . ILE A 1 187 ? -3.983 -1.091 8.524 1.00 98.62 187 ILE A C 1
ATOM 1403 O O . ILE A 1 187 ? -5.079 -1.649 8.457 1.00 98.62 187 ILE A O 1
ATOM 1407 N N . GLY A 1 188 ? -2.851 -1.702 8.206 1.00 97.81 188 GLY A N 1
ATOM 1408 C CA . GLY A 1 188 ? -2.721 -3.103 7.849 1.00 97.81 188 GLY A CA 1
ATOM 1409 C C . GLY A 1 188 ? -2.130 -3.918 8.994 1.00 97.81 188 GLY A C 1
ATOM 1410 O O . GLY A 1 188 ? -1.176 -3.471 9.626 1.00 97.81 188 GLY A O 1
ATOM 1411 N N . ILE A 1 189 ? -2.655 -5.120 9.229 1.00 98.25 189 ILE A N 1
ATOM 1412 C CA . ILE A 1 189 ? -2.115 -6.082 10.205 1.00 98.25 189 ILE A CA 1
ATOM 1413 C C . ILE A 1 189 ? -1.895 -7.450 9.563 1.00 98.25 189 ILE A C 1
ATOM 1415 O O . ILE A 1 189 ? -2.435 -7.747 8.495 1.00 98.25 189 ILE A O 1
ATOM 1419 N N . THR A 1 190 ? -1.108 -8.301 10.218 1.00 97.56 190 THR A N 1
ATOM 1420 C CA . THR A 1 190 ? -0.852 -9.670 9.751 1.00 97.56 190 THR A CA 1
ATOM 1421 C C . THR A 1 190 ? -2.129 -10.517 9.773 1.00 97.56 190 THR A C 1
ATOM 1423 O O . THR A 1 190 ? -3.096 -10.207 10.482 1.00 97.56 190 THR A O 1
ATOM 1426 N N . ARG A 1 191 ? -2.146 -11.616 9.007 1.00 97.19 191 ARG A N 1
ATOM 1427 C CA . ARG A 1 191 ? -3.284 -12.549 8.999 1.00 97.19 191 ARG A CA 1
ATOM 1428 C C . ARG A 1 191 ? -3.538 -13.169 10.389 1.00 97.19 191 ARG A C 1
ATOM 1430 O O . ARG A 1 191 ? -4.691 -13.092 10.821 1.00 97.19 191 ARG A O 1
ATOM 1437 N N . PRO A 1 192 ? -2.528 -13.684 11.128 1.00 98.25 192 PRO A N 1
ATOM 1438 C CA . PRO A 1 192 ? -2.720 -14.202 12.483 1.00 98.25 192 PRO A CA 1
ATOM 1439 C C . PRO A 1 192 ? -3.336 -13.177 13.441 1.00 98.25 192 PRO A C 1
ATOM 1441 O O . PRO A 1 192 ? -4.274 -13.497 14.168 1.00 98.25 192 PRO A O 1
ATOM 1444 N N . ALA A 1 193 ? -2.856 -11.928 13.418 1.00 98.44 193 ALA A N 1
ATOM 1445 C CA . ALA A 1 193 ? -3.372 -10.874 14.290 1.00 98.44 193 ALA A CA 1
ATOM 1446 C C . ALA A 1 193 ? -4.840 -10.545 13.983 1.00 98.44 193 ALA A C 1
ATOM 1448 O O . ALA A 1 193 ? -5.646 -10.360 14.893 1.00 98.44 193 ALA A O 1
ATOM 1449 N N . GLY A 1 194 ? -5.208 -10.508 12.702 1.00 98.31 194 GLY A N 1
ATOM 1450 C CA . GLY A 1 194 ? -6.592 -10.288 12.298 1.00 98.31 194 GLY A CA 1
ATOM 1451 C C . GLY A 1 194 ? -7.528 -11.431 12.665 1.00 98.31 194 GLY A C 1
ATOM 1452 O O . GLY A 1 194 ? -8.641 -11.176 13.119 1.00 98.31 194 GLY A O 1
ATOM 1453 N N . LEU A 1 195 ? -7.080 -12.680 12.507 1.00 98.44 195 LEU A N 1
ATOM 1454 C CA . LEU A 1 195 ? -7.838 -13.857 12.937 1.00 98.44 195 LEU A CA 1
ATOM 1455 C C . LEU A 1 195 ? -8.051 -13.854 14.453 1.00 98.44 195 LEU A C 1
ATOM 1457 O O . LEU A 1 195 ? -9.173 -14.056 14.909 1.00 98.44 195 LEU A O 1
ATOM 1461 N N . TYR A 1 196 ? -7.013 -13.511 15.216 1.00 98.56 196 TYR A N 1
ATOM 1462 C CA . TYR A 1 196 ? -7.107 -13.337 16.661 1.00 98.56 196 TYR A CA 1
ATOM 1463 C C . TYR A 1 196 ? -8.160 -12.287 17.053 1.00 98.56 196 TYR A C 1
ATOM 1465 O O . TYR A 1 196 ? -9.067 -12.569 17.835 1.00 98.56 196 TYR A O 1
ATOM 1473 N N . LEU A 1 197 ? -8.098 -11.087 16.466 1.00 98.75 197 LEU A N 1
ATOM 1474 C CA . LEU A 1 197 ? -9.074 -10.026 16.736 1.00 98.75 197 LEU A CA 1
ATOM 1475 C C . LEU A 1 197 ? -10.497 -10.417 16.309 1.00 98.75 197 LEU A C 1
ATOM 1477 O O . LEU A 1 197 ? -11.453 -10.121 17.024 1.00 98.75 197 LEU A O 1
ATOM 1481 N N . LYS A 1 198 ? -10.647 -11.119 15.180 1.00 98.44 198 LYS A N 1
ATOM 1482 C CA . LYS A 1 198 ? -11.932 -11.658 14.713 1.00 98.44 198 LYS A CA 1
ATOM 1483 C C . LYS A 1 198 ? -12.545 -12.613 15.738 1.00 98.44 198 LYS A C 1
ATOM 1485 O O . LYS A 1 198 ? -13.735 -12.503 16.028 1.00 98.44 198 LYS A O 1
ATOM 1490 N N . GLU A 1 199 ? -11.756 -13.530 16.294 1.00 98.50 199 GLU A N 1
ATOM 1491 C CA . GLU A 1 199 ? -12.226 -14.452 17.333 1.00 98.50 19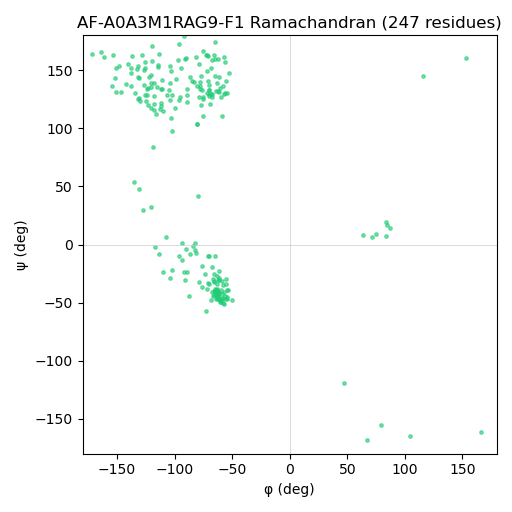9 GLU A CA 1
ATOM 1492 C C . GLU A 1 199 ? -12.643 -13.722 18.610 1.00 98.50 199 GLU A C 1
ATOM 1494 O O . GLU A 1 199 ? -13.649 -14.083 19.221 1.00 98.50 199 GLU A O 1
ATOM 1499 N N . LEU A 1 200 ? -11.907 -12.681 19.010 1.00 98.62 200 LEU A N 1
ATOM 1500 C CA . LEU A 1 200 ? -12.292 -11.855 20.153 1.00 98.62 200 LEU A CA 1
ATOM 1501 C C . LEU A 1 200 ? -13.623 -11.133 19.908 1.00 98.62 200 LEU A C 1
ATOM 1503 O O . LEU A 1 200 ? -14.494 -11.177 20.776 1.00 98.62 200 LEU A O 1
ATOM 1507 N N . CYS A 1 201 ? -13.823 -10.548 18.721 1.00 98.38 201 CYS A N 1
ATOM 1508 C CA . CYS A 1 201 ? -15.092 -9.915 18.344 1.00 98.38 201 CYS A CA 1
ATOM 1509 C C . CYS A 1 201 ? -16.274 -10.900 18.385 1.00 98.38 201 CYS A C 1
ATOM 1511 O O . CYS A 1 201 ? -17.394 -10.494 18.680 1.00 98.38 201 CYS A O 1
ATOM 1513 N N . ALA A 1 202 ? -16.046 -12.189 18.106 1.00 98.00 202 ALA A N 1
ATOM 1514 C CA . ALA A 1 202 ? -17.083 -13.219 18.205 1.00 98.00 202 ALA A CA 1
ATOM 1515 C C . ALA A 1 202 ? -17.435 -13.587 19.660 1.00 98.00 202 ALA A C 1
ATOM 1517 O O . ALA A 1 202 ? -18.540 -14.056 19.924 1.00 98.00 202 ALA A O 1
ATOM 1518 N N . LYS A 1 203 ? -16.507 -13.383 20.605 1.00 98.00 203 LYS A N 1
ATOM 1519 C CA . LYS A 1 203 ? -16.686 -13.692 22.035 1.00 98.00 203 LYS A CA 1
ATOM 1520 C C . LYS A 1 203 ? -17.275 -12.527 22.829 1.00 98.00 203 LYS A C 1
ATOM 1522 O O . LYS A 1 203 ? -17.857 -12.750 23.888 1.00 98.00 203 LYS A O 1
ATOM 1527 N N . GLY A 1 204 ? -17.123 -11.292 22.355 1.00 97.31 204 GLY A N 1
ATOM 1528 C CA . GLY A 1 204 ? -17.662 -10.120 23.033 1.00 97.31 204 GLY A CA 1
ATOM 1529 C C . GLY A 1 204 ? -17.103 -8.801 22.516 1.00 97.31 204 GLY A C 1
ATOM 1530 O O . GLY A 1 204 ? -16.560 -8.708 21.416 1.00 97.31 204 GLY A O 1
ATOM 1531 N N . LYS A 1 205 ? -17.255 -7.753 23.330 1.00 97.94 205 LYS A N 1
ATOM 1532 C CA . LYS A 1 205 ? -16.801 -6.405 22.981 1.00 97.94 205 LYS A CA 1
ATOM 1533 C C . LYS A 1 205 ? -15.279 -6.329 22.973 1.00 97.94 205 LYS A C 1
ATOM 1535 O O . LYS A 1 205 ? -14.624 -6.681 23.952 1.00 97.94 205 LYS A O 1
ATOM 1540 N N . VAL A 1 206 ? -14.746 -5.792 21.884 1.00 98.81 206 VAL A N 1
ATOM 1541 C CA . VAL A 1 206 ? -13.320 -5.537 21.689 1.00 98.81 206 VAL A CA 1
ATOM 1542 C C . VAL A 1 206 ? -13.115 -4.038 21.577 1.00 98.81 206 VAL A C 1
ATOM 1544 O O . VAL A 1 206 ? -13.869 -3.368 20.874 1.00 98.81 206 VAL A O 1
ATOM 1547 N N . ARG A 1 207 ? -12.099 -3.499 22.250 1.00 98.81 207 ARG A N 1
ATOM 1548 C CA . ARG A 1 207 ? -11.729 -2.084 22.131 1.00 98.81 207 ARG A CA 1
ATOM 1549 C C . ARG A 1 207 ? -10.281 -1.980 21.702 1.00 98.81 207 ARG A C 1
ATOM 1551 O O . ARG A 1 207 ? -9.428 -2.662 22.263 1.00 98.81 207 ARG A O 1
ATOM 1558 N N . VAL A 1 208 ? -10.012 -1.115 20.736 1.00 98.88 208 VAL A N 1
ATOM 1559 C CA . VAL A 1 208 ? -8.663 -0.870 20.224 1.00 98.88 208 VAL A CA 1
ATOM 1560 C C . VAL A 1 208 ? -8.324 0.610 20.277 1.00 98.88 208 VAL A C 1
ATOM 1562 O O . VAL A 1 208 ? -9.217 1.460 20.264 1.00 98.88 208 VAL A O 1
ATOM 1565 N N . TRP A 1 209 ? -7.029 0.893 20.306 1.00 98.81 209 TRP A N 1
ATOM 1566 C CA . TRP A 1 209 ? -6.442 2.191 20.010 1.00 98.81 209 TRP A CA 1
ATOM 1567 C C . TRP A 1 209 ? -5.482 2.042 18.834 1.00 98.81 209 TRP A C 1
ATOM 1569 O O . TRP A 1 209 ? -4.743 1.057 18.776 1.00 98.81 209 TRP A O 1
ATOM 1579 N N . LEU A 1 210 ? -5.476 3.002 17.912 1.00 98.75 210 LEU A N 1
ATOM 1580 C CA . LEU A 1 210 ? -4.525 3.020 16.807 1.00 98.75 210 LEU A CA 1
ATOM 1581 C C . LEU A 1 210 ? -4.010 4.417 16.478 1.00 98.75 210 LEU A C 1
ATOM 1583 O O . LEU A 1 210 ? -4.690 5.421 16.696 1.00 98.75 210 LEU A O 1
ATOM 1587 N N . ARG A 1 211 ? -2.820 4.444 15.880 1.00 98.62 211 ARG A N 1
ATOM 1588 C CA . ARG A 1 211 ? -2.191 5.624 15.289 1.00 98.62 211 ARG A CA 1
ATOM 1589 C C . ARG A 1 211 ? -1.706 5.290 13.881 1.00 98.62 211 ARG A C 1
ATOM 1591 O O . ARG A 1 211 ? -0.984 4.312 13.691 1.00 98.62 211 ARG A O 1
ATOM 1598 N N . ALA A 1 212 ? -2.126 6.096 12.911 1.00 98.12 212 ALA A N 1
ATOM 1599 C CA . ALA A 1 212 ? -1.750 5.988 11.507 1.00 98.12 212 ALA A CA 1
ATOM 1600 C C . ALA A 1 212 ? -0.880 7.192 11.135 1.00 98.12 212 ALA A C 1
ATOM 1602 O O . ALA A 1 212 ? -1.332 8.336 11.212 1.00 98.12 212 ALA A O 1
ATOM 1603 N N . ASN A 1 213 ? 0.356 6.926 10.723 1.00 96.50 213 ASN A N 1
ATOM 1604 C CA . ASN A 1 213 ? 1.348 7.945 10.400 1.00 96.50 213 ASN A CA 1
ATOM 1605 C C . ASN A 1 213 ? 1.637 7.897 8.902 1.00 96.50 213 ASN A C 1
ATOM 1607 O O . ASN A 1 213 ? 2.128 6.890 8.394 1.00 96.50 213 ASN A O 1
ATOM 1611 N N . VAL A 1 214 ? 1.327 8.968 8.178 1.00 96.81 214 VAL A N 1
ATOM 1612 C CA . VAL A 1 214 ? 1.534 9.022 6.730 1.00 96.81 214 VAL A CA 1
ATOM 1613 C C . VAL A 1 214 ? 1.711 10.458 6.262 1.00 96.81 214 VAL A C 1
ATOM 1615 O O . VAL A 1 214 ? 0.960 11.345 6.662 1.00 96.81 214 VAL A O 1
ATOM 1618 N N . GLU A 1 215 ? 2.689 10.670 5.385 1.00 96.81 215 GLU A N 1
ATOM 1619 C CA . GLU A 1 215 ? 2.840 11.912 4.631 1.00 96.81 215 GLU A CA 1
ATOM 1620 C C . GLU A 1 215 ? 2.272 11.702 3.225 1.00 96.81 215 GLU A C 1
ATOM 1622 O O . GLU A 1 215 ? 2.762 10.870 2.460 1.00 96.81 215 GLU A O 1
ATOM 1627 N N . ASN A 1 216 ? 1.228 12.453 2.879 1.00 95.56 216 ASN A N 1
ATOM 1628 C CA . ASN A 1 216 ? 0.671 12.484 1.530 1.00 95.56 216 ASN A CA 1
ATOM 1629 C C . ASN A 1 216 ? 0.941 13.856 0.925 1.00 95.56 216 ASN A C 1
ATOM 1631 O O . ASN A 1 216 ? 0.694 14.873 1.572 1.00 95.56 216 ASN A O 1
ATOM 1635 N N . GLY A 1 217 ? 1.408 13.901 -0.318 1.00 95.31 217 GLY A N 1
ATOM 1636 C CA . GLY A 1 217 ? 1.737 15.174 -0.943 1.00 95.31 217 GLY A CA 1
ATOM 1637 C C . GLY A 1 217 ? 2.065 15.057 -2.419 1.00 95.31 217 GLY A C 1
ATOM 1638 O O . GLY A 1 217 ? 2.331 13.974 -2.938 1.00 95.31 217 GLY A O 1
ATOM 1639 N N . TRP A 1 218 ? 2.034 16.201 -3.095 1.00 96.88 218 TRP A N 1
ATOM 1640 C CA . TRP A 1 218 ? 2.472 16.308 -4.478 1.00 96.88 218 TRP A CA 1
ATOM 1641 C C . TRP A 1 218 ? 3.995 16.318 -4.531 1.00 96.88 218 TRP A C 1
ATOM 1643 O O . TRP A 1 218 ? 4.625 17.209 -3.961 1.00 96.88 218 TRP A O 1
ATOM 1653 N N . LYS A 1 219 ? 4.583 15.337 -5.217 1.00 97.31 219 LYS A N 1
ATOM 1654 C CA . LYS A 1 219 ? 6.028 15.260 -5.467 1.00 97.31 219 LYS A CA 1
ATOM 1655 C C . LYS A 1 219 ? 6.295 14.972 -6.945 1.00 97.31 219 LYS A C 1
ATOM 1657 O O . LYS A 1 219 ? 5.438 14.387 -7.612 1.00 97.31 219 LYS A O 1
ATOM 1662 N N . PRO A 1 220 ? 7.455 15.384 -7.482 1.00 97.56 220 PRO A N 1
ATOM 1663 C CA . PRO A 1 220 ? 7.877 14.936 -8.801 1.00 97.56 220 PRO A CA 1
ATOM 1664 C C . PRO A 1 220 ? 8.111 13.422 -8.784 1.00 97.56 220 PRO A C 1
ATOM 1666 O O . PRO A 1 220 ? 8.793 12.906 -7.902 1.00 97.56 220 PRO A O 1
ATOM 1669 N N . ILE A 1 221 ? 7.568 12.721 -9.773 1.00 97.44 221 ILE A N 1
ATOM 1670 C CA . ILE A 1 221 ? 7.838 11.308 -10.043 1.00 97.44 221 ILE A CA 1
ATOM 1671 C C . ILE A 1 221 ? 8.548 11.167 -11.383 1.00 97.44 221 ILE A C 1
ATOM 1673 O O . ILE A 1 221 ? 8.385 12.010 -12.268 1.00 97.44 221 ILE A O 1
ATOM 1677 N N . GLN A 1 222 ? 9.313 10.090 -11.530 1.00 97.69 222 GLN A N 1
ATOM 1678 C CA . GLN A 1 222 ? 10.022 9.768 -12.760 1.00 97.69 222 GLN A CA 1
ATOM 1679 C C . GLN A 1 222 ? 9.323 8.625 -13.497 1.00 97.69 222 GLN A C 1
ATOM 1681 O O . GLN A 1 222 ? 8.993 7.605 -12.896 1.00 97.69 222 GLN A O 1
ATOM 1686 N N . VAL A 1 223 ? 9.120 8.800 -14.801 1.00 96.50 223 VAL A N 1
ATOM 1687 C CA . VAL A 1 223 ? 8.592 7.773 -15.708 1.00 96.50 223 VAL A CA 1
ATOM 1688 C C . VAL A 1 223 ? 9.583 7.595 -16.846 1.00 96.50 223 VAL A C 1
ATOM 1690 O O . VAL A 1 223 ? 9.911 8.558 -17.536 1.00 96.50 223 VAL A O 1
ATOM 1693 N N . THR A 1 224 ? 10.062 6.373 -17.052 1.00 98.12 224 THR A N 1
ATOM 1694 C CA . THR A 1 224 ? 10.993 6.066 -18.142 1.00 98.12 224 THR A CA 1
ATOM 1695 C C . THR A 1 224 ? 10.234 5.551 -19.356 1.00 98.12 224 THR A C 1
ATOM 1697 O O . THR A 1 224 ? 9.496 4.574 -19.246 1.00 98.12 224 THR A O 1
ATOM 1700 N N . THR A 1 225 ? 10.461 6.162 -20.516 1.00 97.88 225 THR A N 1
ATOM 1701 C CA . THR A 1 225 ? 10.050 5.623 -21.819 1.00 97.88 225 THR A CA 1
ATOM 1702 C C . THR A 1 225 ? 11.282 5.297 -22.652 1.00 97.88 225 THR A C 1
ATOM 1704 O O . THR A 1 225 ? 12.343 5.899 -22.466 1.00 97.88 225 THR A O 1
ATOM 1707 N N . ALA A 1 226 ? 11.151 4.330 -23.555 1.00 97.62 226 ALA A N 1
ATOM 1708 C CA . ALA A 1 226 ? 12.155 4.037 -24.563 1.00 97.62 226 ALA A CA 1
ATOM 1709 C C . ALA A 1 226 ? 11.475 3.664 -25.876 1.00 97.62 226 ALA A C 1
ATOM 1711 O O . ALA A 1 226 ? 10.487 2.929 -25.868 1.00 97.62 226 ALA A O 1
ATOM 1712 N N . GLU A 1 227 ? 12.007 4.172 -26.980 1.00 95.44 227 GLU A N 1
ATOM 1713 C CA . GLU A 1 227 ? 11.420 4.008 -28.305 1.00 95.44 227 GLU A CA 1
ATOM 1714 C C . GLU A 1 227 ? 12.399 3.299 -29.242 1.00 95.44 227 GLU A C 1
ATOM 1716 O O . GLU A 1 227 ? 13.597 3.596 -29.281 1.00 95.44 227 GLU A O 1
ATOM 1721 N N . LEU A 1 228 ? 11.868 2.330 -29.989 1.00 92.81 228 LEU A N 1
ATOM 1722 C CA . LEU A 1 228 ? 12.519 1.743 -31.153 1.00 92.81 228 LEU A CA 1
ATOM 1723 C C . LEU A 1 228 ? 11.860 2.353 -32.388 1.00 92.81 228 LEU A C 1
ATOM 1725 O O . LEU A 1 228 ? 10.786 1.912 -32.797 1.00 92.81 228 LEU A O 1
ATOM 1729 N N . LEU A 1 229 ? 12.488 3.374 -32.965 1.00 86.81 229 LEU A N 1
ATOM 1730 C CA . LEU A 1 229 ? 11.955 4.034 -34.151 1.00 86.81 229 LEU A CA 1
ATOM 1731 C C . LEU A 1 229 ? 12.057 3.107 -35.367 1.00 86.81 229 LEU A C 1
ATOM 1733 O O . LEU A 1 229 ? 13.128 2.582 -35.682 1.00 86.81 229 LEU A O 1
ATOM 1737 N N . VAL A 1 230 ? 10.936 2.928 -36.065 1.00 85.19 230 VAL A N 1
ATOM 1738 C CA . VAL A 1 230 ? 10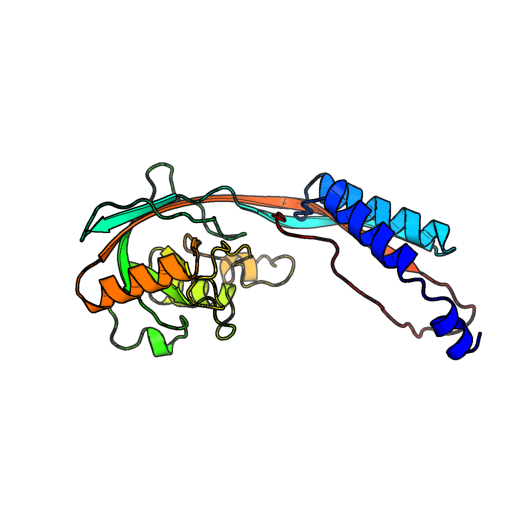.871 2.193 -37.331 1.00 85.19 230 VAL A CA 1
ATOM 1739 C C . VAL A 1 230 ? 10.574 3.162 -38.481 1.00 85.19 230 VAL A C 1
ATOM 1741 O O . VAL A 1 230 ? 9.787 4.087 -38.302 1.00 85.19 230 VAL A O 1
ATOM 1744 N N . PRO A 1 231 ? 11.172 2.985 -39.675 1.00 80.06 231 PRO A N 1
ATOM 1745 C CA . PRO A 1 231 ? 11.035 3.951 -40.770 1.00 80.06 231 PRO A CA 1
ATOM 1746 C C . PRO A 1 231 ? 9.623 4.136 -41.357 1.00 80.06 231 PRO A C 1
ATOM 1748 O O . PRO A 1 231 ? 9.449 5.015 -42.196 1.00 80.06 231 PRO A O 1
ATOM 1751 N N . ALA A 1 232 ? 8.640 3.298 -41.007 1.00 75.00 232 ALA A N 1
ATOM 1752 C CA . ALA A 1 232 ? 7.316 3.317 -41.626 1.00 75.00 232 ALA A CA 1
ATOM 1753 C C . ALA A 1 232 ? 6.201 2.931 -40.644 1.00 75.00 232 ALA A C 1
ATOM 1755 O O . ALA A 1 232 ? 6.277 1.873 -40.018 1.00 75.00 232 ALA A O 1
ATOM 1756 N N . GLY A 1 233 ? 5.144 3.748 -40.613 1.00 71.31 233 GLY A N 1
ATOM 1757 C CA . GLY A 1 233 ? 3.882 3.489 -39.915 1.00 71.31 233 GLY A CA 1
ATOM 1758 C C . GLY A 1 233 ? 3.594 4.478 -38.783 1.00 71.31 233 GLY A C 1
ATOM 1759 O O . GLY A 1 233 ? 4.507 4.903 -38.086 1.00 71.31 233 GLY A O 1
ATOM 1760 N N . ASP A 1 234 ? 2.311 4.803 -38.606 1.00 81.44 234 ASP A N 1
ATOM 1761 C CA . ASP A 1 234 ? 1.793 5.539 -37.438 1.00 81.44 234 ASP A CA 1
ATOM 1762 C C . ASP A 1 234 ? 1.367 4.579 -36.303 1.00 81.44 234 ASP A C 1
ATOM 1764 O O . ASP A 1 234 ? 0.966 5.008 -35.218 1.00 81.44 234 ASP A O 1
ATOM 1768 N N . ASP A 1 235 ? 1.443 3.268 -36.556 1.00 89.56 235 ASP A N 1
ATOM 1769 C CA . ASP A 1 235 ? 1.105 2.221 -35.597 1.00 89.56 235 ASP A CA 1
ATOM 1770 C C . ASP A 1 235 ? 2.217 2.043 -34.558 1.00 89.56 235 ASP A C 1
ATOM 1772 O O . ASP A 1 235 ? 3.409 2.119 -34.862 1.00 89.56 235 ASP A O 1
ATOM 1776 N N . PHE A 1 236 ? 1.829 1.723 -33.323 1.00 91.06 236 PHE A N 1
ATOM 1777 C CA . PHE A 1 236 ? 2.765 1.481 -32.229 1.00 91.06 236 PHE A CA 1
ATOM 1778 C C . PHE A 1 236 ? 2.355 0.272 -31.381 1.00 91.06 236 PHE A C 1
ATOM 1780 O O . PHE A 1 236 ? 1.178 -0.056 -31.236 1.00 91.06 236 PHE A O 1
ATOM 1787 N N . VAL A 1 237 ? 3.353 -0.378 -30.777 1.00 92.75 237 VAL A N 1
ATOM 1788 C CA . VAL A 1 237 ? 3.173 -1.446 -29.785 1.00 92.75 237 VAL A CA 1
ATOM 1789 C C . VAL A 1 237 ? 3.786 -0.981 -28.471 1.00 92.75 237 VAL A C 1
ATOM 1791 O O . VAL A 1 237 ? 4.948 -0.584 -28.437 1.00 92.75 237 VAL A O 1
ATOM 1794 N N . VAL A 1 238 ? 3.020 -1.051 -27.379 1.00 95.00 238 VAL A N 1
ATOM 1795 C CA . VAL A 1 238 ? 3.503 -0.690 -26.038 1.00 95.00 238 VAL A CA 1
ATOM 1796 C C . VAL A 1 238 ? 3.767 -1.946 -25.224 1.00 95.00 238 VAL A C 1
ATOM 1798 O O . VAL A 1 238 ? 2.866 -2.751 -24.996 1.00 95.00 238 VAL A O 1
ATOM 1801 N N . VAL A 1 239 ? 4.995 -2.067 -24.722 1.00 95.12 239 VAL A N 1
ATOM 1802 C CA . VAL A 1 239 ? 5.361 -3.030 -23.680 1.00 95.12 239 VAL A CA 1
ATOM 1803 C C . VAL A 1 239 ? 5.639 -2.241 -22.408 1.00 95.12 239 VAL A C 1
ATOM 1805 O O . VAL A 1 239 ? 6.557 -1.426 -22.367 1.00 95.12 239 VAL A O 1
ATOM 1808 N N . GLY A 1 240 ? 4.809 -2.445 -21.386 1.00 94.31 240 GLY A N 1
ATOM 1809 C CA . GLY A 1 240 ? 4.827 -1.647 -20.164 1.00 94.31 240 GLY A CA 1
ATOM 1810 C C . GLY A 1 240 ? 4.966 -2.484 -18.899 1.00 94.31 240 GLY A C 1
ATOM 1811 O O . GLY A 1 240 ? 4.520 -3.627 -18.830 1.00 94.31 240 GLY A O 1
ATOM 1812 N N . GLY A 1 241 ? 5.551 -1.867 -17.878 1.00 94.12 241 GLY A N 1
ATOM 1813 C CA . GLY A 1 241 ? 5.626 -2.370 -16.512 1.00 94.12 241 GLY A CA 1
ATOM 1814 C C . GLY A 1 241 ? 5.758 -1.199 -15.542 1.00 94.12 241 GLY A C 1
ATOM 1815 O O . GLY A 1 241 ? 6.078 -0.083 -15.951 1.00 94.12 241 GLY A O 1
ATOM 1816 N N . HIS A 1 242 ? 5.501 -1.440 -14.259 1.00 94.06 242 HIS A N 1
ATOM 1817 C CA . HIS A 1 242 ? 5.703 -0.433 -13.221 1.00 94.06 242 HIS A CA 1
ATOM 1818 C C . HIS A 1 242 ? 7.045 -0.672 -12.514 1.00 94.06 242 HIS A C 1
ATOM 1820 O O . HIS A 1 242 ? 7.475 -1.811 -12.334 1.00 94.06 242 HIS A O 1
ATOM 1826 N N . GLN A 1 243 ? 7.737 0.412 -12.167 1.00 93.06 243 GLN A N 1
ATOM 1827 C CA . GLN A 1 243 ? 9.076 0.368 -11.564 1.00 93.06 243 GLN A CA 1
ATOM 1828 C C . GLN A 1 243 ? 9.044 0.602 -10.054 1.00 93.06 243 GLN A C 1
ATOM 1830 O O . GLN A 1 243 ? 9.981 0.228 -9.347 1.00 93.06 243 GLN A O 1
ATOM 1835 N N . ASP A 1 244 ? 7.985 1.241 -9.564 1.00 93.44 244 ASP A N 1
ATOM 1836 C CA . ASP A 1 244 ? 7.801 1.550 -8.160 1.00 93.44 244 ASP A CA 1
ATOM 1837 C C . ASP A 1 244 ? 7.567 0.281 -7.338 1.00 93.44 244 ASP A C 1
ATOM 1839 O O . ASP A 1 244 ? 7.067 -0.741 -7.817 1.00 93.44 244 ASP A O 1
ATOM 1843 N N . SER A 1 245 ? 7.949 0.342 -6.070 1.00 93.56 245 SER A N 1
ATOM 1844 C CA . SER A 1 245 ? 7.698 -0.734 -5.125 1.00 93.56 245 SER A CA 1
ATOM 1845 C C . SER A 1 245 ? 7.553 -0.202 -3.715 1.00 93.56 245 SER A C 1
ATOM 1847 O O . SER A 1 245 ? 8.160 0.801 -3.332 1.00 93.56 245 SER A O 1
ATOM 1849 N N . TRP A 1 246 ? 6.789 -0.943 -2.919 1.00 91.50 246 TRP A N 1
ATOM 1850 C CA . TRP A 1 246 ? 6.835 -0.840 -1.467 1.00 91.50 246 TRP A CA 1
ATOM 1851 C C . TRP A 1 246 ? 8.204 -1.283 -0.940 1.00 91.50 246 TRP A C 1
ATOM 1853 O O . TRP A 1 246 ? 9.052 -1.776 -1.692 1.00 91.50 246 TRP A O 1
ATOM 1863 N N . PHE A 1 247 ? 8.402 -1.117 0.365 1.00 81.56 247 PHE A N 1
ATOM 1864 C CA . PHE A 1 247 ? 9.535 -1.716 1.056 1.00 81.56 247 PHE A CA 1
ATOM 1865 C C . PHE A 1 247 ? 9.518 -3.239 0.856 1.00 81.56 247 PHE A C 1
ATOM 1867 O O . PHE A 1 247 ? 8.480 -3.880 1.044 1.00 81.56 247 PHE A O 1
ATOM 1874 N N . GLY A 1 248 ? 10.655 -3.791 0.432 1.00 64.56 248 GLY A N 1
ATOM 1875 C CA . GLY A 1 248 ? 10.912 -5.226 0.504 1.00 64.56 248 GLY A CA 1
ATOM 1876 C C . GLY A 1 248 ? 11.223 -5.665 1.943 1.00 64.56 248 GLY A C 1
ATOM 1877 O O . GLY A 1 248 ? 11.431 -4.800 2.800 1.00 64.56 248 GLY A O 1
ATOM 1878 N N . PRO A 1 249 ? 11.207 -6.980 2.220 1.00 45.66 249 PRO A N 1
ATOM 1879 C CA . PRO A 1 249 ? 11.800 -7.531 3.437 1.00 45.66 249 PRO A CA 1
ATOM 1880 C C . PRO A 1 249 ? 13.296 -7.207 3.548 1.00 45.66 249 PRO A C 1
ATOM 1882 O O . PRO A 1 249 ? 13.941 -7.004 2.493 1.00 45.66 249 PRO A O 1
#

Nearest PDB structures (foldseek):
  2ek8-assembly1_A  TM=7.507E-01  e=2.387E-16  Aneurinibacillus sp. AM-1
  3iib-assembly1_A-2  TM=7.630E-01  e=7.903E-15  Shewanella amazonensis SB2B
  6hc6-assembly2_B  TM=7.345E-01  e=3.327E-14  Bacillus subtilis subsp. subtilis str. 168
  8ac7-assembly2_A  TM=6.229E-01  e=4.937E-12  Pseudomonas aeruginosa
  7edd-assembly1_A  TM=6.164E-01  e=3.043E-04  Streptococcus pyogenes

Foldseek 3Di:
DDPVVVVVPDDPVVVVVVVCCCCVVLVAQFFQDPSVVVLQVVVQVVLVVVVWDKDKDKDKWWGKDWDFKWKWWPPPDTDTFGKTWETLFDFADPQFDKFKEAEQEQLDLVSCPPPDQAAHEYEYECDVVPHQLVSQVSSVVSRHQEYEYEYDDDQPFQDWDYYHNFQDDIHDDPVCVVVGGGDHTYMTGYNNVSVVVVVVNVVDIIMMTMGIGMDIDIHIGIDMDIDDDDPDDPDDDDDDDDRGDHRDD

Solvent-accessible surface area (backbone atoms only — not comparable to full-atom values): 13384 Å² total; per-residue (Å²): 134,57,69,68,59,55,63,70,66,64,52,70,67,57,52,49,52,51,52,50,47,44,53,71,80,42,48,42,11,43,66,51,38,74,41,23,45,51,50,27,49,52,52,30,51,54,36,42,75,74,73,28,59,47,44,74,45,78,44,83,35,72,36,47,52,48,40,73,24,47,34,33,38,65,29,90,52,80,43,82,44,77,37,27,21,25,22,48,32,31,56,47,60,97,88,36,51,72,28,50,46,42,73,21,57,42,31,39,81,72,51,47,64,96,55,92,38,64,71,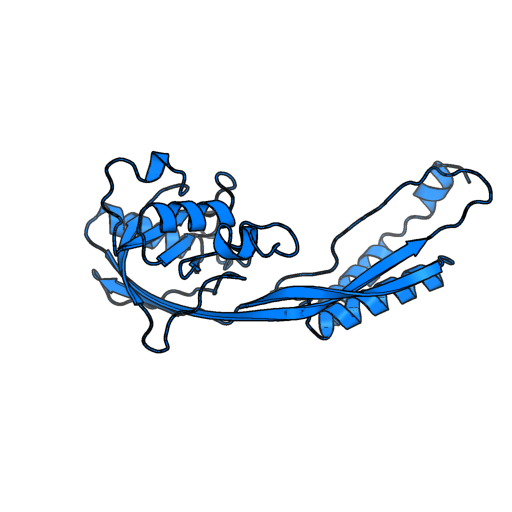14,28,35,36,25,41,54,43,79,64,40,43,66,20,50,28,50,50,46,39,41,75,58,37,25,60,27,38,37,32,14,30,64,78,60,68,79,36,77,57,64,42,80,52,61,31,44,57,54,80,76,67,67,50,85,64,46,57,75,74,40,53,49,83,33,31,32,35,15,22,18,20,43,61,37,54,52,51,47,53,46,42,75,75,43,81,26,30,35,36,38,35,27,36,48,51,66,48,78,34,62,28,60,47,60,49,68,46,82,90,66,101,75,76,94,78,85,84,89,88,86,83,84,83,61,36,65,77,61,136

pLDDT: mean 95.18, std 5.56, range [45.66, 98.88]

Sequence (249 aa):
MSEERILAALSVDNVRAHVEHITQEIPSRLAGSDNAARMAQYSAEKFRQAGLEATVHTLPALVSFPGPAELRLLAPEERAIAANTLGHSVPTLPEGISGELVYVASGSFADYEGKDVVGKVTLSELSYSPARHEKQRIAGLKGSIAQIMMNWGPPDNPALPFGSVKPVWGNPTPETARTEMPTIPCIGITRPAGLYLKELCAKGKVRVWLRANVENGWKPIQVTTAELLVPAGDDFVVVGGHQDSWFGP

Mean predicted aligned error: 4.09 Å